Protein AF-A0A521FCU3-F1 (afdb_monomer_lite)

Structure (mmCI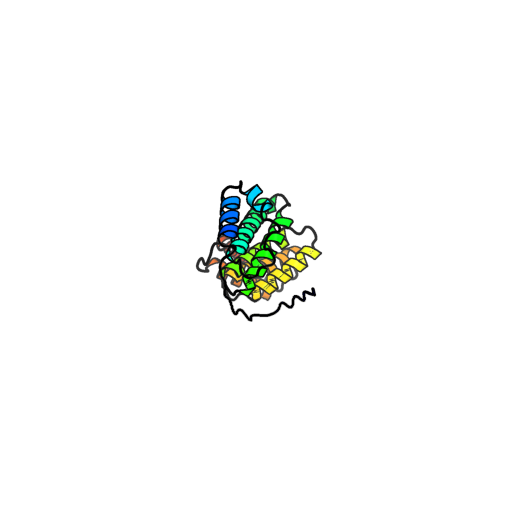F, N/CA/C/O backbone):
data_AF-A0A521FCU3-F1
#
_entry.id   AF-A0A521FCU3-F1
#
loop_
_atom_site.group_PDB
_atom_site.id
_atom_site.type_symbol
_atom_site.label_atom_id
_atom_site.label_alt_id
_atom_site.label_comp_id
_atom_site.label_asym_id
_atom_site.label_entity_id
_atom_site.label_seq_id
_atom_site.pdbx_PDB_ins_code
_atom_site.Cartn_x
_atom_site.Cartn_y
_atom_site.Cartn_z
_atom_site.occupancy
_atom_site.B_iso_or_equiv
_atom_site.auth_seq_id
_atom_site.auth_comp_id
_atom_site.auth_asym_id
_atom_site.auth_atom_id
_atom_site.pdbx_PDB_model_num
ATOM 1 N N . MET A 1 1 ? -55.583 -26.721 50.199 1.00 35.69 1 MET A N 1
ATOM 2 C CA . MET A 1 1 ? -54.588 -27.639 49.601 1.00 35.69 1 MET A CA 1
ATOM 3 C C . MET A 1 1 ? -53.710 -26.838 48.648 1.00 35.69 1 MET A C 1
ATOM 5 O O . MET A 1 1 ? -54.239 -26.036 47.896 1.00 35.69 1 MET A O 1
ATOM 9 N N . ILE A 1 2 ? -52.390 -26.998 48.756 1.00 42.84 2 ILE A N 1
ATOM 10 C CA . ILE A 1 2 ? -51.345 -26.339 47.951 1.00 42.84 2 ILE A CA 1
ATOM 11 C C . ILE A 1 2 ? -51.247 -27.008 46.567 1.00 42.84 2 ILE A C 1
ATOM 13 O O . ILE A 1 2 ? -51.296 -28.236 46.526 1.00 42.84 2 ILE A O 1
ATOM 17 N N . ARG A 1 3 ? -51.010 -26.241 45.484 1.00 36.59 3 ARG A N 1
ATOM 18 C CA . ARG A 1 3 ? -49.860 -26.423 44.558 1.00 36.59 3 ARG A CA 1
ATOM 19 C C . ARG A 1 3 ? -49.797 -25.378 43.430 1.00 36.59 3 ARG A C 1
ATOM 21 O O . ARG A 1 3 ? -50.757 -25.156 42.707 1.00 36.59 3 ARG A O 1
ATOM 28 N N . PHE A 1 4 ? -48.610 -24.778 43.330 1.00 39.06 4 PHE A N 1
ATOM 29 C CA . PHE A 1 4 ? -48.054 -23.988 42.231 1.00 39.06 4 PHE A CA 1
ATOM 30 C C . PHE A 1 4 ? -48.040 -24.755 40.898 1.00 39.06 4 PHE A C 1
ATOM 32 O O . PHE A 1 4 ? -47.750 -25.950 40.902 1.00 39.06 4 PHE A O 1
ATOM 39 N N . ALA A 1 5 ? -48.154 -24.033 39.779 1.00 38.91 5 ALA A N 1
ATOM 40 C CA . ALA A 1 5 ? -47.320 -24.270 38.598 1.00 38.91 5 ALA A CA 1
ATOM 41 C C . ALA A 1 5 ? -47.210 -22.989 37.752 1.00 38.91 5 ALA A C 1
ATOM 43 O O . ALA A 1 5 ? -48.201 -22.405 37.325 1.00 38.91 5 ALA A O 1
ATOM 44 N N . ILE A 1 6 ? -45.961 -22.574 37.573 1.00 41.78 6 ILE A N 1
ATOM 45 C CA . ILE A 1 6 ? -45.457 -21.514 36.703 1.00 41.78 6 ILE A CA 1
ATOM 46 C C . ILE A 1 6 ? -45.513 -22.001 35.248 1.00 41.78 6 ILE A C 1
ATOM 48 O O . ILE A 1 6 ? -45.198 -23.158 34.980 1.00 41.78 6 ILE A O 1
ATOM 52 N N . GLY A 1 7 ? -45.847 -21.108 34.316 1.00 30.66 7 GLY A N 1
ATOM 53 C CA . GLY A 1 7 ? -45.771 -21.345 32.874 1.00 30.66 7 GLY A CA 1
ATOM 54 C C . GLY A 1 7 ? -45.654 -20.021 32.124 1.00 30.66 7 GLY A C 1
ATOM 55 O O . GLY A 1 7 ? -46.649 -19.351 31.878 1.00 30.66 7 GLY A O 1
ATOM 56 N N . ILE A 1 8 ? -44.411 -19.636 31.848 1.00 37.78 8 ILE A N 1
ATOM 57 C CA . ILE A 1 8 ? -43.967 -18.460 31.086 1.00 37.78 8 ILE A CA 1
ATOM 58 C C . ILE A 1 8 ? -44.010 -18.792 29.575 1.00 37.78 8 ILE A C 1
ATOM 60 O O . ILE A 1 8 ? -43.975 -19.968 29.225 1.00 37.78 8 ILE A O 1
ATOM 64 N N . LEU A 1 9 ? -43.959 -17.745 28.731 1.00 31.41 9 LEU A N 1
ATOM 65 C CA . LEU A 1 9 ? -43.719 -17.679 27.269 1.00 31.41 9 LEU A CA 1
ATOM 66 C C . LEU A 1 9 ? -44.989 -17.607 26.398 1.00 31.41 9 LEU A C 1
ATOM 68 O O . LEU A 1 9 ? -45.886 -18.420 26.534 1.00 31.41 9 LEU A O 1
ATOM 72 N N . ALA A 1 10 ? -45.137 -16.691 25.439 1.00 33.06 10 ALA A N 1
ATOM 73 C CA . ALA A 1 10 ? -44.259 -15.640 24.936 1.00 33.06 10 ALA A CA 1
ATOM 74 C C . ALA A 1 10 ? -45.139 -14.525 24.349 1.00 33.06 10 ALA A C 1
ATOM 76 O O . ALA A 1 10 ? -45.950 -14.768 23.455 1.00 33.06 10 ALA A O 1
ATOM 77 N N . VAL A 1 11 ? -44.972 -13.296 24.839 1.00 32.81 11 VAL A N 1
ATOM 78 C CA . VAL A 1 11 ? -45.431 -12.108 24.118 1.00 32.81 11 VAL A CA 1
ATOM 79 C C . VAL A 1 11 ? -44.404 -11.870 23.019 1.00 32.81 11 VAL A C 1
ATOM 81 O O . VAL A 1 11 ? -43.246 -11.573 23.308 1.00 32.81 11 VAL A O 1
ATOM 84 N N . PHE A 1 12 ? -44.821 -12.028 21.763 1.00 34.03 12 PHE A N 1
ATOM 85 C CA . PHE A 1 12 ? -44.109 -11.478 20.615 1.00 34.03 12 PHE A CA 1
ATOM 86 C C . PHE A 1 12 ? -44.135 -9.951 20.733 1.00 34.03 12 PHE A C 1
ATOM 88 O O . PHE A 1 12 ? -45.033 -9.283 20.226 1.00 34.03 12 PHE A O 1
ATOM 95 N N . ALA A 1 13 ? -43.157 -9.404 21.448 1.00 32.03 13 ALA A N 1
ATOM 96 C CA . ALA A 1 13 ? -42.826 -7.998 21.376 1.00 32.03 13 ALA A CA 1
ATOM 97 C C . ALA A 1 13 ? -41.922 -7.808 20.155 1.00 32.03 13 ALA A C 1
ATOM 99 O O . ALA A 1 13 ? -40.713 -8.016 20.203 1.00 32.03 13 ALA A O 1
ATOM 100 N N . VAL A 1 14 ? -42.539 -7.410 19.043 1.00 42.94 14 VAL A N 1
ATOM 101 C CA . VAL A 1 14 ? -41.869 -6.555 18.065 1.00 42.94 14 VAL A CA 1
ATOM 102 C C . VAL A 1 14 ? -41.556 -5.257 18.810 1.00 42.94 14 VAL A C 1
ATOM 104 O O . VAL A 1 14 ? -42.422 -4.426 19.063 1.00 42.94 14 VAL A O 1
ATOM 107 N N . SER A 1 15 ? -40.329 -5.149 19.293 1.00 31.27 15 SER A N 1
ATOM 108 C CA . SER A 1 15 ? -39.750 -3.973 19.937 1.00 31.27 15 SER A CA 1
ATOM 109 C C . SER A 1 15 ? -38.273 -4.070 19.581 1.00 31.27 15 SER A C 1
ATOM 111 O O . SER A 1 15 ? -37.590 -4.993 20.000 1.00 31.27 15 SER A O 1
ATOM 113 N N . GLY A 1 16 ? -37.810 -3.319 18.591 1.00 26.81 16 GLY A N 1
ATOM 114 C CA . GLY A 1 16 ? -37.681 -1.880 18.732 1.00 26.81 16 GLY A CA 1
ATOM 115 C C . GLY A 1 16 ? -36.308 -1.656 19.342 1.00 26.81 16 GLY A C 1
ATOM 116 O O . GLY A 1 16 ? -36.052 -2.109 20.453 1.00 26.81 16 GLY A O 1
ATOM 117 N N . CYS A 1 17 ? -35.424 -1.019 18.580 1.00 31.06 17 CYS A N 1
ATOM 118 C CA . CYS A 1 17 ? -34.162 -0.471 19.048 1.00 31.06 17 CYS A CA 1
ATOM 119 C C . CYS A 1 17 ? -34.438 0.523 20.185 1.00 31.06 17 CYS A C 1
ATOM 121 O O . CYS A 1 17 ? -34.438 1.725 19.958 1.00 31.06 17 CYS A O 1
ATOM 123 N N . ASN A 1 18 ? -34.724 0.034 21.387 1.00 32.22 18 ASN A N 1
ATOM 124 C CA . ASN A 1 18 ? -34.907 0.864 22.560 1.00 32.22 18 ASN A CA 1
ATOM 125 C C . ASN A 1 18 ? -33.813 0.539 23.570 1.00 32.22 18 ASN A C 1
ATOM 127 O O . ASN A 1 18 ? -33.849 -0.454 24.290 1.00 32.22 18 ASN A O 1
ATOM 131 N N . GLU A 1 19 ? -32.854 1.462 23.576 1.00 34.84 19 GLU A N 1
ATOM 132 C CA . GLU A 1 19 ? -32.366 2.091 24.799 1.00 34.84 19 GLU A CA 1
ATOM 133 C C . GLU A 1 19 ? -31.673 1.184 25.811 1.00 34.84 19 GLU A C 1
ATOM 135 O O . GLU A 1 19 ? -31.975 1.204 26.998 1.00 34.84 19 GLU A O 1
ATOM 140 N N . VAL A 1 20 ? -30.616 0.508 25.378 1.00 37.06 20 VAL A N 1
ATOM 141 C CA . VAL A 1 20 ? -29.407 0.403 26.200 1.00 37.06 20 VAL A CA 1
ATOM 142 C C . VAL A 1 20 ? -28.222 0.558 25.246 1.00 37.06 20 VAL A C 1
ATOM 144 O O . VAL A 1 20 ? -28.260 0.021 24.150 1.00 37.06 20 VAL A O 1
ATOM 147 N N . GLU A 1 21 ? -27.180 1.286 25.661 1.00 38.84 21 GLU A N 1
ATOM 148 C CA . GLU A 1 21 ? -25.841 1.363 25.033 1.00 38.84 21 GLU A CA 1
ATOM 149 C C . GLU A 1 21 ? -25.456 2.608 24.209 1.00 38.84 21 GLU A C 1
ATOM 151 O O . GLU A 1 21 ? -24.328 2.683 23.720 1.00 38.84 21 GLU A O 1
ATOM 156 N N . GLY A 1 22 ? -26.272 3.665 24.188 1.00 33.94 22 GLY A N 1
ATOM 157 C CA . GLY A 1 22 ? -25.784 5.004 23.808 1.00 33.94 22 GLY A CA 1
ATOM 158 C C . GLY A 1 22 ? -24.746 5.557 24.801 1.00 33.94 22 GLY A C 1
ATOM 159 O O . GLY A 1 22 ? -23.810 6.255 24.425 1.00 33.94 22 GLY A O 1
ATOM 160 N N . THR A 1 23 ? -24.847 5.180 26.078 1.00 39.91 23 THR A N 1
ATOM 161 C CA . THR A 1 23 ? -23.897 5.586 27.122 1.00 39.91 23 THR A CA 1
ATOM 162 C C . THR A 1 23 ? -22.593 4.802 27.071 1.00 39.91 23 THR A C 1
ATOM 164 O O . THR A 1 23 ? -21.557 5.376 27.367 1.00 39.91 23 THR A O 1
ATOM 167 N N . SER A 1 24 ? -22.600 3.534 26.650 1.00 46.97 24 SER A N 1
ATOM 168 C CA . SER A 1 24 ? -21.381 2.715 26.581 1.00 46.97 24 SER A CA 1
ATOM 169 C C . SER A 1 24 ? -20.455 3.150 25.444 1.00 46.97 24 SER A C 1
ATOM 171 O O . SER A 1 24 ? -19.261 3.310 25.680 1.00 46.97 24 SER A O 1
ATOM 173 N N . ALA A 1 25 ? -20.990 3.414 24.247 1.00 40.47 25 ALA A N 1
ATOM 174 C CA . ALA A 1 25 ? -20.185 3.866 23.111 1.00 40.47 25 ALA A CA 1
ATOM 175 C C . ALA A 1 25 ? -19.634 5.289 23.315 1.00 40.47 25 ALA A C 1
ATOM 177 O O . ALA A 1 25 ? -18.472 5.555 23.016 1.00 40.47 25 ALA A O 1
ATOM 178 N N . VAL A 1 26 ? -20.439 6.193 23.886 1.00 42.53 26 VAL A N 1
ATOM 179 C CA . VAL A 1 26 ? -19.994 7.553 24.235 1.00 42.53 26 VAL A CA 1
ATOM 180 C C . VAL A 1 26 ? -18.985 7.526 25.388 1.00 42.53 26 VAL A C 1
ATOM 182 O O . VAL A 1 26 ? -18.034 8.305 25.387 1.00 42.53 26 VAL A O 1
ATOM 185 N N . HIS A 1 27 ? -19.143 6.614 26.349 1.00 45.94 27 HIS A N 1
ATOM 186 C CA . HIS A 1 27 ? -18.204 6.453 27.457 1.00 45.94 27 HIS A CA 1
ATOM 187 C C . HIS A 1 27 ? -16.859 5.884 26.999 1.00 45.94 27 HIS A C 1
ATOM 189 O O . HIS A 1 27 ? -15.826 6.420 27.385 1.00 45.94 27 HIS A O 1
ATOM 195 N N . GLU A 1 28 ? -16.854 4.870 26.130 1.00 47.75 28 GLU A N 1
ATOM 196 C CA . GLU A 1 28 ? -15.624 4.333 25.535 1.00 47.75 28 GLU A CA 1
ATOM 197 C C . GLU A 1 28 ? -14.924 5.359 24.645 1.00 47.75 28 GLU A C 1
ATOM 199 O O . GLU A 1 28 ? -13.714 5.542 24.756 1.00 47.75 28 GLU A O 1
ATOM 204 N N . LEU A 1 29 ? -15.668 6.103 23.823 1.00 47.38 29 LEU A N 1
ATOM 205 C CA . LEU A 1 29 ? -15.095 7.181 23.020 1.00 47.38 29 LEU A CA 1
ATOM 206 C C . LEU A 1 29 ? -14.463 8.265 23.905 1.00 47.38 29 LEU A C 1
ATOM 208 O O . LEU A 1 29 ? -13.349 8.706 23.636 1.00 47.38 29 LEU A O 1
ATOM 212 N N . ALA A 1 30 ? -15.134 8.655 24.992 1.00 53.31 30 ALA A N 1
ATOM 213 C CA . ALA A 1 30 ? -14.600 9.608 25.962 1.00 53.31 30 ALA A CA 1
ATOM 214 C C . ALA A 1 30 ? -13.382 9.065 26.730 1.00 53.31 30 ALA A C 1
ATOM 216 O O . ALA A 1 30 ? -12.571 9.855 27.214 1.00 53.31 30 ALA A O 1
ATOM 217 N N . LEU A 1 31 ? -13.254 7.744 26.858 1.00 52.25 31 LEU A N 1
ATOM 218 C CA . LEU A 1 31 ? -12.113 7.074 27.473 1.00 52.25 31 LEU A CA 1
ATOM 219 C C . LEU A 1 31 ? -10.908 7.072 26.517 1.00 52.25 31 LEU A C 1
ATOM 221 O O . LEU A 1 31 ? -9.834 7.535 26.891 1.00 52.25 31 LEU A O 1
ATOM 225 N N . VAL A 1 32 ? -11.117 6.666 25.259 1.00 51.75 32 VAL A N 1
ATOM 226 C CA . VAL A 1 32 ? -10.103 6.648 24.188 1.00 51.75 32 VAL A CA 1
ATOM 227 C C . VAL A 1 32 ? -9.597 8.058 23.869 1.00 51.75 32 VAL A C 1
ATOM 229 O O . VAL A 1 32 ? -8.396 8.259 23.719 1.00 51.75 32 VAL A O 1
ATOM 232 N N . GLN A 1 33 ? -10.477 9.065 23.837 1.00 49.25 33 GLN A N 1
ATOM 233 C CA . GLN A 1 33 ? -10.098 10.469 23.601 1.00 49.25 33 GLN A CA 1
ATOM 234 C C . GLN A 1 33 ? -9.220 11.072 24.707 1.00 49.25 33 GLN A C 1
ATOM 236 O O . GLN A 1 33 ? -8.563 12.085 24.480 1.00 49.25 33 GLN A O 1
ATOM 241 N N . LYS A 1 34 ? -9.225 10.484 25.908 1.00 53.59 34 LYS A N 1
ATOM 242 C CA . LYS A 1 34 ? -8.434 10.947 27.058 1.00 53.59 34 LYS A CA 1
ATOM 243 C C . LYS A 1 34 ? -7.130 10.171 27.238 1.00 53.59 34 LYS A C 1
ATOM 245 O O . LYS A 1 34 ? -6.374 10.478 28.158 1.00 53.59 34 LYS A O 1
ATOM 250 N N . MET A 1 35 ? -6.868 9.174 26.398 1.00 46.75 35 MET A N 1
ATOM 251 C CA . MET A 1 35 ? -5.667 8.350 26.480 1.00 46.75 35 MET A CA 1
ATOM 252 C C . MET A 1 35 ? -4.520 8.942 25.660 1.00 46.75 35 MET A C 1
ATOM 254 O O . MET A 1 35 ? -4.754 9.533 24.603 1.00 46.75 35 MET A O 1
ATOM 258 N N . PRO A 1 36 ? -3.264 8.747 26.097 1.00 49.84 36 PRO A N 1
ATOM 259 C CA . PRO A 1 36 ? -2.110 8.918 25.227 1.00 49.84 36 PRO A CA 1
ATOM 260 C C . PRO A 1 36 ? -2.282 8.080 23.957 1.00 49.84 36 PRO A C 1
ATOM 262 O O . PRO A 1 36 ? -2.763 6.952 24.016 1.00 49.84 36 PRO A O 1
ATOM 265 N N . GLN A 1 37 ? -1.871 8.607 22.804 1.00 48.53 37 GLN A N 1
ATOM 266 C CA . GLN A 1 37 ? -2.137 8.000 21.491 1.00 48.53 37 GLN A CA 1
ATOM 267 C C . GLN A 1 37 ? -1.655 6.539 21.371 1.00 48.53 37 GLN A C 1
ATOM 269 O O . GLN A 1 37 ? -2.299 5.721 20.717 1.00 48.53 37 GLN A O 1
ATOM 274 N N . GLN A 1 38 ? -0.555 6.197 22.046 1.00 43.72 38 GLN A N 1
ATOM 275 C CA . GLN A 1 38 ? -0.010 4.836 22.087 1.00 43.72 38 GLN A CA 1
ATOM 276 C C . GLN A 1 38 ? -0.868 3.887 22.939 1.00 43.72 38 GLN A C 1
ATOM 278 O O . GLN A 1 38 ? -1.093 2.740 22.553 1.00 43.72 38 GLN A O 1
ATOM 283 N N . ASP A 1 39 ? -1.416 4.384 24.048 1.00 44.78 39 ASP A N 1
ATOM 284 C CA . ASP A 1 39 ? -2.290 3.617 24.931 1.00 44.78 39 ASP A CA 1
ATOM 285 C C . ASP A 1 39 ? -3.689 3.488 24.341 1.00 44.78 39 ASP A C 1
ATOM 287 O O . ASP A 1 39 ? -4.277 2.425 24.438 1.00 44.78 39 ASP A O 1
ATOM 291 N N . ALA A 1 40 ? -4.200 4.513 23.655 1.00 49.09 40 ALA A N 1
ATOM 292 C CA . ALA A 1 40 ? -5.483 4.472 22.954 1.00 49.09 40 ALA A CA 1
ATOM 293 C C . ALA A 1 40 ? -5.551 3.312 21.948 1.00 49.09 40 ALA A C 1
ATOM 295 O O . ALA A 1 40 ? -6.576 2.643 21.834 1.00 49.09 40 ALA A O 1
ATOM 296 N N . ALA A 1 41 ? -4.446 3.037 21.254 1.00 50.28 41 ALA A N 1
ATOM 297 C CA . ALA A 1 41 ? -4.361 1.942 20.298 1.00 50.28 41 ALA A CA 1
ATOM 298 C C . ALA A 1 41 ? -4.208 0.557 20.933 1.00 50.28 41 ALA A C 1
ATOM 300 O O . ALA A 1 41 ? -4.712 -0.420 20.383 1.00 50.28 41 ALA A O 1
ATOM 301 N N . ALA A 1 42 ? -3.547 0.464 22.089 1.00 43.94 42 ALA A N 1
ATOM 302 C CA . ALA A 1 42 ? -3.479 -0.764 22.880 1.00 43.94 42 ALA A CA 1
ATOM 303 C C . ALA A 1 42 ? -4.767 -1.009 23.692 1.00 43.94 42 ALA A C 1
ATOM 305 O O . ALA A 1 42 ? -5.091 -2.151 24.017 1.00 43.94 42 ALA A O 1
ATOM 306 N N . HIS A 1 43 ? -5.493 0.063 24.018 1.00 42.03 43 HIS A N 1
ATOM 307 C CA . HIS A 1 43 ? -6.684 0.060 24.852 1.00 42.03 43 HIS A CA 1
ATOM 308 C C . HIS A 1 43 ? -7.930 -0.346 24.094 1.00 42.03 43 HIS A C 1
ATOM 310 O O . HIS A 1 43 ? -8.860 -0.745 24.772 1.00 42.03 43 HIS A O 1
ATOM 316 N N . VAL A 1 44 ? -7.957 -0.290 22.753 1.00 47.81 44 VAL A N 1
ATOM 317 C CA . VAL A 1 44 ? -9.062 -0.802 21.919 1.00 47.81 44 VAL A CA 1
ATOM 318 C C . VAL A 1 44 ? -9.474 -2.175 22.456 1.00 47.81 44 VAL A C 1
ATOM 320 O O . VAL A 1 44 ? -8.798 -3.174 22.176 1.00 47.81 44 VAL A O 1
ATOM 323 N N . PRO A 1 45 ? -10.540 -2.266 23.267 1.00 41.72 45 PRO A N 1
ATOM 324 C CA . PRO A 1 45 ? -10.733 -3.467 24.034 1.00 41.72 45 PRO A CA 1
ATOM 325 C C . PRO A 1 45 ? -11.217 -4.549 23.081 1.00 41.72 45 PRO A C 1
ATOM 327 O O . PRO A 1 45 ? -11.838 -4.301 22.047 1.00 41.72 45 PRO A O 1
ATOM 330 N N . ARG A 1 46 ? -11.046 -5.795 23.506 1.00 37.94 46 ARG A N 1
ATOM 331 C CA . ARG A 1 46 ? -11.785 -6.961 23.003 1.00 37.94 46 ARG A CA 1
ATOM 332 C C . ARG A 1 46 ? -13.324 -6.778 23.025 1.00 37.94 46 ARG A C 1
ATOM 334 O O . ARG A 1 46 ? -14.042 -7.685 22.616 1.00 37.94 46 ARG A O 1
ATOM 341 N N . CYS A 1 47 ? -13.839 -5.640 23.497 1.00 35.06 47 CYS A N 1
ATOM 342 C CA . CYS A 1 47 ? -15.241 -5.253 23.468 1.00 35.06 47 CYS A CA 1
ATOM 343 C C . CYS A 1 47 ? -15.701 -4.902 22.042 1.00 35.06 47 CYS A C 1
ATOM 345 O O . CYS A 1 47 ? -15.095 -4.097 21.341 1.00 35.06 47 CYS A O 1
ATOM 347 N N . ARG A 1 48 ? -16.831 -5.496 21.641 1.00 42.75 48 ARG A N 1
ATOM 348 C CA . ARG A 1 48 ? -17.678 -5.129 20.483 1.00 42.75 48 ARG A CA 1
ATOM 349 C C . ARG A 1 48 ? -17.151 -5.397 19.070 1.00 42.75 48 ARG A C 1
ATOM 351 O O . ARG A 1 48 ? -17.790 -5.004 18.106 1.00 42.75 48 ARG A O 1
ATOM 358 N N . LEU A 1 49 ? -16.081 -6.173 18.922 1.00 39.38 49 LEU A N 1
ATOM 359 C CA . LEU A 1 49 ? -15.577 -6.688 17.633 1.00 39.38 49 LEU A CA 1
ATOM 360 C C . LEU A 1 49 ? -16.568 -7.561 16.825 1.00 39.38 49 LEU A C 1
ATOM 362 O O . LEU A 1 49 ? -16.250 -7.926 15.697 1.00 39.38 49 LEU A O 1
ATOM 366 N N . GLY A 1 50 ? -17.728 -7.915 17.391 1.00 38.28 50 GLY A N 1
ATOM 367 C CA . GLY A 1 50 ? -18.731 -8.788 16.770 1.00 38.28 50 GLY A CA 1
ATOM 368 C C . GLY A 1 50 ? -20.115 -8.167 16.554 1.00 38.28 50 GLY A C 1
ATOM 369 O O . GLY A 1 50 ? -21.033 -8.912 16.235 1.00 38.28 50 GLY A O 1
ATOM 370 N N . GLN A 1 51 ? -20.302 -6.856 16.754 1.00 43.12 51 GLN A N 1
ATOM 371 C CA . GLN A 1 51 ? -21.567 -6.190 16.416 1.00 43.12 51 GLN A CA 1
ATOM 372 C C . GLN A 1 51 ? -21.406 -5.391 15.119 1.00 43.12 51 GLN A C 1
ATOM 374 O O . GLN A 1 51 ? -20.623 -4.443 15.068 1.00 43.12 51 GLN A O 1
ATOM 379 N N . GLU A 1 52 ? -22.158 -5.774 14.084 1.00 45.66 52 GLU A N 1
ATOM 380 C CA . GLU A 1 52 ? -22.145 -5.165 12.741 1.00 45.66 52 GLU A CA 1
ATOM 381 C C . GLU A 1 52 ? -22.539 -3.668 12.741 1.00 45.66 52 GLU A C 1
ATOM 383 O O . GLU A 1 52 ? -22.242 -2.948 11.787 1.00 45.66 52 GLU A O 1
ATOM 388 N N . ASP A 1 53 ? -23.110 -3.168 13.844 1.00 50.19 53 ASP A N 1
ATOM 389 C CA . ASP A 1 53 ? -23.761 -1.853 13.924 1.00 50.19 53 ASP A CA 1
ATOM 390 C C . ASP A 1 53 ? -22.863 -0.707 14.450 1.00 50.19 53 ASP A C 1
ATOM 392 O O . ASP A 1 53 ? -23.304 0.438 14.550 1.00 50.19 53 ASP A O 1
ATOM 396 N N . CYS A 1 54 ? -21.587 -0.956 14.781 1.00 64.06 54 CYS A N 1
ATOM 397 C CA . CYS A 1 54 ? -20.685 0.044 15.392 1.00 64.06 54 CYS A CA 1
ATOM 398 C C . CYS A 1 54 ? -19.646 0.645 14.419 1.00 64.06 54 CYS A C 1
ATOM 400 O O . CYS A 1 54 ? -18.453 0.729 14.726 1.00 64.06 54 CYS A O 1
ATOM 402 N N . VAL A 1 55 ? -20.097 1.106 13.251 1.00 69.00 55 VAL A N 1
ATOM 403 C CA . VAL A 1 55 ? -19.274 1.672 12.154 1.00 69.00 55 VAL A CA 1
ATOM 404 C C . VAL A 1 55 ? -18.224 2.676 12.637 1.00 69.00 55 VAL A C 1
ATOM 406 O O . VAL A 1 55 ? -17.051 2.588 12.278 1.00 69.00 55 VAL A O 1
ATOM 409 N N . GLN A 1 56 ? -18.625 3.609 13.502 1.00 69.00 56 GLN A N 1
ATOM 410 C CA . GLN A 1 56 ? -17.752 4.684 13.972 1.00 69.00 56 GLN A CA 1
ATOM 411 C C . GLN A 1 56 ? -16.569 4.168 14.807 1.00 69.00 56 GLN A C 1
ATOM 413 O O . GLN A 1 56 ? -15.461 4.686 14.687 1.00 69.00 56 GLN A O 1
ATOM 418 N N . VAL A 1 57 ? -16.773 3.117 15.607 1.00 67.31 57 VAL A N 1
ATOM 419 C CA . VAL A 1 57 ? -15.702 2.490 16.398 1.00 67.31 57 VAL A CA 1
ATOM 420 C C . VAL A 1 57 ? -14.714 1.790 15.473 1.00 67.31 57 VAL A C 1
ATOM 422 O O . VAL A 1 57 ? -13.508 1.999 15.587 1.00 67.31 57 VAL A O 1
ATOM 425 N N . HIS A 1 58 ? -15.213 1.017 14.503 1.00 72.62 58 HIS A N 1
ATOM 426 C CA . HIS A 1 58 ? -14.359 0.367 13.510 1.00 72.62 58 HIS A CA 1
ATOM 427 C C . HIS A 1 58 ? -13.531 1.377 12.716 1.00 72.62 58 HIS A C 1
ATOM 429 O O . HIS A 1 58 ? -12.355 1.120 12.466 1.00 72.62 58 HIS A O 1
ATOM 435 N N . GLN A 1 59 ? -14.116 2.524 12.368 1.00 77.25 59 GLN A N 1
ATOM 436 C CA . GLN A 1 59 ? -13.406 3.597 11.685 1.00 77.25 59 GLN A CA 1
ATOM 437 C C . GLN A 1 59 ? -12.288 4.175 12.558 1.00 77.25 59 GLN A C 1
ATOM 439 O O . GLN A 1 59 ? -11.138 4.160 12.134 1.00 77.25 59 GLN A O 1
ATOM 444 N N . ILE A 1 60 ? -12.600 4.639 13.773 1.00 72.81 60 ILE A N 1
ATOM 445 C CA . ILE A 1 60 ? -11.619 5.276 14.671 1.00 72.81 60 ILE A CA 1
ATOM 446 C C . ILE A 1 60 ? -10.469 4.317 14.987 1.00 72.81 60 ILE A C 1
ATOM 448 O O . ILE A 1 60 ? -9.300 4.687 14.908 1.00 72.81 60 ILE A O 1
ATOM 452 N N . THR A 1 61 ? -10.792 3.064 15.311 1.00 72.38 61 THR A N 1
ATOM 453 C CA . THR A 1 61 ? -9.787 2.031 15.563 1.00 72.38 61 THR A CA 1
ATOM 454 C C . THR A 1 61 ? -8.965 1.723 14.315 1.00 72.38 61 THR A C 1
ATOM 456 O O . THR A 1 61 ? -7.748 1.585 14.411 1.00 72.38 61 THR A O 1
ATOM 459 N N . GLY A 1 62 ? -9.610 1.598 13.152 1.00 81.62 62 GLY A N 1
ATOM 460 C CA . GLY A 1 62 ? -8.928 1.356 11.883 1.00 81.62 62 GLY A CA 1
ATOM 461 C C . GLY A 1 62 ? -7.931 2.466 11.563 1.00 81.62 62 GLY A C 1
ATOM 462 O O . GLY A 1 62 ? -6.779 2.171 11.256 1.00 81.62 62 GLY A O 1
ATOM 463 N N . ASP A 1 63 ? -8.343 3.724 11.722 1.00 82.94 63 ASP A N 1
ATOM 464 C CA . ASP A 1 63 ? -7.506 4.906 11.507 1.00 82.94 63 ASP A CA 1
ATOM 465 C C . ASP A 1 63 ? -6.318 4.947 12.488 1.00 82.94 63 ASP A C 1
ATOM 467 O O . ASP A 1 63 ? -5.180 5.173 12.072 1.00 82.94 63 ASP A O 1
ATOM 471 N N . ALA A 1 64 ? -6.543 4.657 13.776 1.00 77.25 64 ALA A N 1
ATOM 472 C CA . ALA A 1 64 ? -5.481 4.611 14.785 1.00 77.25 64 ALA A CA 1
ATOM 473 C C . ALA A 1 64 ? -4.450 3.503 14.504 1.00 77.25 64 ALA A C 1
ATOM 475 O O . ALA A 1 64 ? -3.242 3.745 14.543 1.00 77.25 64 ALA A O 1
ATOM 476 N N . CYS A 1 65 ? -4.920 2.296 14.176 1.00 81.25 65 CYS A N 1
ATOM 477 C CA . CYS A 1 65 ? -4.054 1.180 13.802 1.00 81.25 65 CYS A CA 1
ATOM 478 C C . CYS A 1 65 ? -3.272 1.479 12.514 1.00 81.25 65 CYS A C 1
ATOM 480 O O . CYS A 1 65 ? -2.089 1.158 12.427 1.00 81.25 65 CYS A O 1
ATOM 482 N N . LEU A 1 66 ? -3.897 2.138 11.535 1.00 86.69 66 LEU A N 1
ATOM 483 C CA . LEU A 1 66 ? -3.239 2.521 10.289 1.00 86.69 66 LEU A CA 1
ATOM 484 C C . LEU A 1 66 ? -2.103 3.518 10.530 1.00 86.69 66 LEU A C 1
ATOM 486 O O . LEU A 1 66 ? -1.005 3.350 10.000 1.00 86.69 66 LEU A O 1
ATOM 490 N N . HIS A 1 67 ? -2.356 4.527 11.361 1.00 84.38 67 HIS A N 1
ATOM 491 C CA . HIS A 1 67 ? -1.358 5.524 11.725 1.00 84.38 67 HIS A CA 1
ATOM 492 C C . HIS A 1 67 ? -0.149 4.890 12.426 1.00 84.38 67 HIS A C 1
ATOM 494 O O . HIS A 1 67 ? 0.985 5.107 12.005 1.00 84.38 67 HIS A O 1
ATOM 500 N N . LEU A 1 68 ? -0.378 4.028 13.421 1.00 79.94 68 LEU A N 1
ATOM 501 C CA . LEU A 1 68 ? 0.710 3.334 14.118 1.00 79.94 68 LEU A CA 1
ATOM 502 C C . LEU A 1 68 ? 1.487 2.378 13.219 1.00 79.94 68 LEU A C 1
ATOM 504 O O . LEU A 1 68 ? 2.706 2.282 13.345 1.00 79.94 68 LEU A O 1
ATOM 508 N N . ALA A 1 69 ? 0.811 1.689 12.299 1.00 83.50 69 ALA A N 1
ATOM 509 C CA . ALA A 1 69 ? 1.486 0.857 11.311 1.00 83.50 69 ALA A CA 1
ATOM 510 C C . ALA A 1 69 ? 2.453 1.690 10.454 1.00 83.50 69 ALA A C 1
ATOM 512 O O . ALA A 1 69 ? 3.582 1.263 10.224 1.00 83.50 69 ALA A O 1
ATOM 513 N N . ALA A 1 70 ? 2.048 2.892 10.033 1.00 87.38 70 ALA A N 1
ATOM 514 C CA . ALA A 1 70 ? 2.910 3.794 9.274 1.00 87.38 70 ALA A CA 1
ATOM 515 C C . ALA A 1 70 ? 4.103 4.300 10.108 1.00 87.38 70 ALA A C 1
ATOM 517 O O . ALA A 1 70 ? 5.238 4.254 9.636 1.00 87.38 70 ALA A O 1
ATOM 518 N N . GLU A 1 71 ? 3.877 4.722 11.356 1.00 86.44 71 GLU A N 1
ATOM 519 C CA . GLU A 1 71 ? 4.941 5.200 12.255 1.00 86.44 71 GLU A CA 1
ATOM 520 C C . GLU A 1 71 ? 5.972 4.116 12.596 1.00 86.44 71 GLU A C 1
ATOM 522 O O . GLU A 1 71 ? 7.164 4.396 12.724 1.00 86.44 71 GLU A O 1
ATOM 527 N N . ARG A 1 72 ? 5.522 2.867 12.753 1.0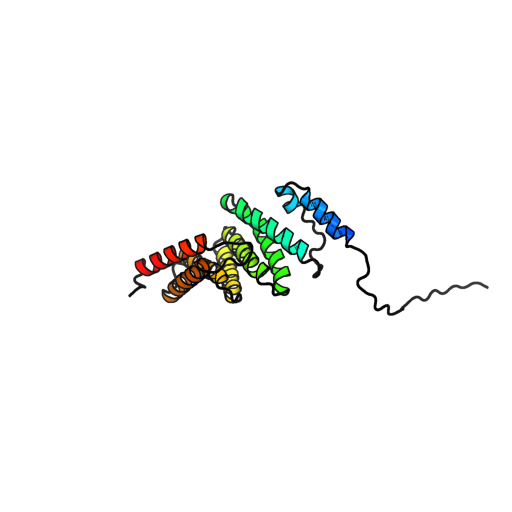0 82.31 72 ARG A N 1
ATOM 528 C CA . ARG A 1 72 ? 6.357 1.738 13.189 1.00 82.31 72 ARG A CA 1
ATOM 529 C C . ARG A 1 72 ? 7.012 0.977 12.040 1.00 82.31 72 ARG A C 1
ATOM 531 O O . ARG A 1 72 ? 7.799 0.068 12.305 1.00 82.31 72 ARG A O 1
ATOM 538 N N . LEU A 1 73 ? 6.726 1.332 10.785 1.00 85.19 73 LEU A N 1
ATOM 539 C CA . LEU A 1 73 ? 7.213 0.596 9.616 1.00 85.19 73 LEU A CA 1
ATOM 540 C C . LEU A 1 73 ? 8.740 0.562 9.546 1.00 85.19 73 LEU A C 1
ATOM 542 O O . LEU A 1 73 ? 9.324 -0.508 9.399 1.00 85.19 73 LEU A O 1
ATOM 546 N N . SER A 1 74 ? 9.392 1.712 9.715 1.00 85.62 74 SER A N 1
ATOM 547 C CA . SER A 1 74 ? 10.857 1.812 9.687 1.00 85.62 74 SER A CA 1
ATOM 548 C C . SER A 1 74 ? 11.536 1.097 10.861 1.00 85.62 74 SER A C 1
ATOM 550 O O . SER A 1 74 ? 12.693 0.703 10.744 1.00 85.62 74 SER A O 1
ATOM 552 N N . ALA A 1 75 ? 10.818 0.912 11.972 1.00 83.88 75 ALA A N 1
ATOM 553 C CA . ALA A 1 75 ? 11.299 0.215 13.160 1.00 83.88 75 ALA A CA 1
ATOM 554 C C . ALA A 1 75 ? 11.104 -1.313 13.096 1.00 83.88 75 ALA A C 1
ATOM 556 O O . ALA A 1 75 ? 11.625 -2.017 13.952 1.00 83.88 75 ALA A O 1
ATOM 557 N N . GLY A 1 76 ? 10.372 -1.833 12.100 1.00 79.88 76 GLY A N 1
ATOM 558 C CA . GLY A 1 76 ? 10.105 -3.269 11.943 1.00 79.88 76 GLY A CA 1
ATOM 559 C C . GLY A 1 76 ? 8.922 -3.810 12.758 1.00 79.88 76 GLY A C 1
ATOM 560 O O . GLY A 1 76 ? 8.604 -4.991 12.648 1.00 79.88 76 GLY A O 1
ATOM 561 N N . ASP A 1 77 ? 8.214 -2.956 13.502 1.00 78.56 77 ASP A N 1
ATOM 562 C CA . ASP A 1 77 ? 7.128 -3.350 14.417 1.00 78.56 77 ASP A CA 1
ATOM 563 C C . ASP A 1 77 ? 5.721 -3.023 13.876 1.00 78.56 77 ASP A C 1
ATOM 565 O O . ASP A 1 77 ? 4.736 -3.013 14.615 1.00 78.56 77 ASP A O 1
ATOM 569 N N . ALA A 1 78 ? 5.591 -2.730 12.579 1.00 81.31 78 ALA A N 1
ATOM 570 C CA . ALA A 1 78 ? 4.312 -2.346 11.970 1.00 81.31 78 ALA A CA 1
ATOM 571 C C . ALA A 1 78 ? 3.288 -3.487 11.855 1.00 81.31 78 ALA A C 1
ATOM 573 O O . ALA A 1 78 ? 2.091 -3.215 11.756 1.00 81.31 78 ALA A O 1
ATOM 574 N N . GLY A 1 79 ? 3.736 -4.747 11.863 1.00 81.94 79 GLY A N 1
ATOM 575 C CA . GLY A 1 79 ? 2.910 -5.919 11.539 1.00 81.94 79 GLY A CA 1
ATOM 576 C C . GLY A 1 79 ? 1.600 -6.018 12.331 1.00 81.94 79 GLY A C 1
ATOM 577 O O . GLY A 1 79 ? 0.535 -6.025 11.711 1.00 81.94 79 GLY A O 1
ATOM 578 N N . PRO A 1 80 ? 1.630 -6.016 13.679 1.00 82.12 80 PRO A N 1
ATOM 579 C CA . PRO A 1 80 ? 0.414 -6.114 14.490 1.00 82.12 80 PRO A CA 1
ATOM 580 C C . PRO A 1 80 ? -0.593 -4.983 14.228 1.00 82.12 80 PRO A C 1
ATOM 582 O O . PRO A 1 80 ? -1.805 -5.204 14.221 1.00 82.12 80 PRO A O 1
ATOM 585 N N . TYR A 1 81 ? -0.100 -3.768 13.975 1.00 81.81 81 TYR A N 1
ATOM 586 C CA . TYR A 1 81 ? -0.940 -2.600 13.707 1.00 81.81 81 TYR A CA 1
ATOM 587 C C . TYR A 1 81 ? -1.533 -2.641 12.293 1.00 81.81 81 TYR A C 1
ATOM 589 O O . TYR A 1 81 ? -2.710 -2.326 12.106 1.00 81.81 81 TYR A O 1
ATOM 597 N N . ALA A 1 82 ? -0.765 -3.102 11.304 1.00 84.75 82 ALA A N 1
ATOM 598 C CA . ALA A 1 82 ? -1.248 -3.292 9.939 1.00 84.75 82 ALA A CA 1
ATOM 599 C C . ALA A 1 82 ? -2.311 -4.404 9.859 1.00 84.75 82 ALA A C 1
ATOM 601 O O . ALA A 1 82 ? -3.327 -4.244 9.174 1.00 84.75 82 ALA A O 1
ATOM 602 N N . ASP A 1 83 ? -2.126 -5.496 10.609 1.00 82.25 83 ASP A N 1
ATOM 603 C CA . ASP A 1 83 ? -3.115 -6.571 10.753 1.00 82.25 83 ASP A CA 1
ATOM 604 C C . ASP A 1 83 ? -4.412 -6.039 11.401 1.00 82.25 83 ASP A C 1
ATOM 606 O O . ASP A 1 83 ? -5.509 -6.295 10.893 1.00 82.25 83 ASP A O 1
ATOM 610 N N . CYS A 1 84 ? -4.301 -5.229 12.467 1.00 80.69 84 CYS A N 1
ATOM 611 C CA . CYS A 1 84 ? -5.447 -4.553 13.088 1.00 80.69 84 CYS A CA 1
ATOM 612 C C . CYS A 1 84 ? -6.209 -3.674 12.082 1.00 80.69 84 CYS A C 1
ATOM 614 O O . CYS A 1 84 ? -7.423 -3.825 11.925 1.00 80.69 84 CYS A O 1
ATOM 616 N N . ALA A 1 85 ? -5.511 -2.777 11.379 1.00 85.88 85 ALA A N 1
ATOM 617 C CA . ALA A 1 85 ? -6.125 -1.870 10.413 1.00 85.88 85 ALA A CA 1
ATOM 618 C C . ALA A 1 85 ? -6.839 -2.647 9.294 1.00 85.88 85 ALA A C 1
ATOM 620 O O . ALA A 1 85 ? -7.991 -2.356 8.963 1.00 85.88 85 ALA A O 1
ATOM 621 N N . THR A 1 86 ? -6.200 -3.698 8.774 1.00 86.56 86 THR A N 1
ATOM 622 C CA . THR A 1 86 ? -6.760 -4.553 7.718 1.00 86.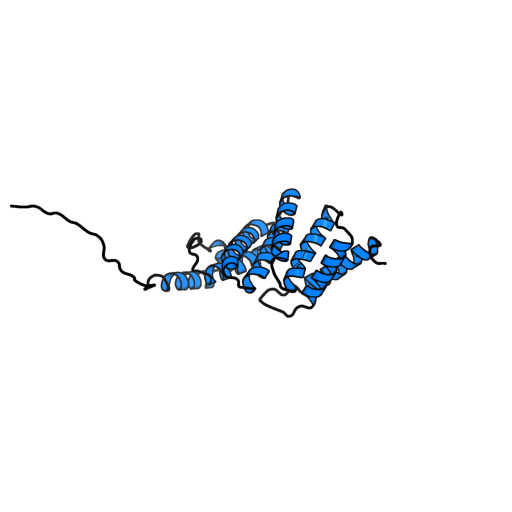56 86 THR A CA 1
ATOM 623 C C . THR A 1 86 ? -8.063 -5.215 8.164 1.00 86.56 86 THR A C 1
ATOM 625 O O . THR A 1 86 ? -9.051 -5.184 7.428 1.00 86.56 86 THR A O 1
ATOM 628 N N . ALA A 1 87 ? -8.105 -5.769 9.379 1.00 84.62 87 ALA A N 1
ATOM 629 C CA . ALA A 1 87 ? -9.311 -6.390 9.923 1.00 84.62 87 ALA A CA 1
ATOM 630 C C . ALA A 1 87 ? -10.457 -5.379 10.103 1.00 84.62 87 ALA A C 1
ATOM 632 O O . ALA A 1 87 ? -11.610 -5.678 9.784 1.00 84.62 87 ALA A O 1
ATOM 633 N N . ARG A 1 88 ? -10.155 -4.162 10.573 1.00 83.50 88 ARG A N 1
ATOM 634 C CA . ARG A 1 88 ? -11.171 -3.122 10.800 1.00 83.50 88 ARG A CA 1
ATOM 635 C C . ARG A 1 88 ? -11.767 -2.592 9.506 1.00 83.50 88 ARG A C 1
ATOM 637 O O . ARG A 1 88 ? -12.989 -2.527 9.402 1.00 83.50 88 ARG A O 1
ATOM 644 N N . PHE A 1 89 ? -10.942 -2.285 8.508 1.00 86.06 89 PHE A N 1
ATOM 645 C CA . PHE A 1 89 ? -11.450 -1.821 7.216 1.00 86.06 89 PHE A CA 1
ATOM 646 C C . PHE A 1 89 ? -12.150 -2.928 6.421 1.00 86.06 89 PHE A C 1
ATOM 648 O O . PHE A 1 89 ? -13.072 -2.629 5.666 1.00 86.06 89 PHE A O 1
ATOM 655 N N . ALA A 1 90 ? -11.805 -4.205 6.627 1.00 81.69 90 ALA A N 1
ATOM 656 C CA . ALA A 1 90 ? -12.561 -5.317 6.048 1.00 81.69 90 ALA A CA 1
ATOM 657 C C . ALA A 1 90 ? -14.011 -5.370 6.564 1.00 81.69 90 ALA A C 1
ATOM 659 O O . ALA A 1 90 ? -14.923 -5.571 5.766 1.00 81.69 90 ALA A O 1
ATOM 660 N N . ALA A 1 91 ? -14.230 -5.127 7.861 1.00 78.12 91 ALA A N 1
ATOM 661 C CA . ALA A 1 91 ? -15.573 -5.058 8.445 1.00 78.12 91 ALA A CA 1
ATOM 662 C C . ALA A 1 91 ? -16.385 -3.850 7.939 1.00 78.12 91 ALA A C 1
ATOM 664 O O . ALA A 1 91 ? -17.601 -3.930 7.836 1.00 78.12 91 ALA A O 1
ATOM 665 N N . LEU A 1 92 ? -15.718 -2.745 7.594 1.00 77.38 92 LEU A N 1
ATOM 666 C CA . LEU A 1 92 ? -16.359 -1.539 7.055 1.00 77.38 92 LEU A CA 1
ATOM 667 C C . LEU A 1 92 ? -16.676 -1.635 5.556 1.00 77.38 92 LEU A C 1
ATOM 669 O O . LEU A 1 92 ? -17.579 -0.964 5.059 1.00 77.38 92 LEU A O 1
ATOM 673 N N . ASN A 1 93 ? -15.937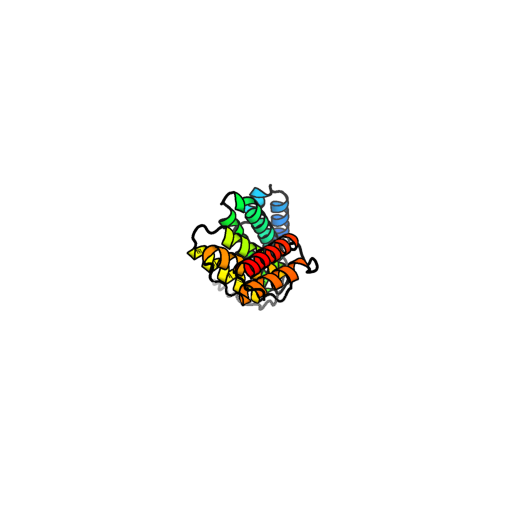 -2.471 4.825 1.00 73.38 93 ASN A N 1
ATOM 674 C CA . ASN A 1 93 ? -16.089 -2.645 3.382 1.00 73.38 93 ASN A CA 1
ATOM 675 C C . ASN A 1 93 ? -17.476 -3.200 2.992 1.00 73.38 93 ASN A C 1
ATOM 677 O O . ASN A 1 93 ? -18.022 -2.850 1.948 1.00 73.38 93 ASN A O 1
ATOM 681 N N . THR A 1 94 ? -18.103 -4.003 3.856 1.00 64.25 94 THR A N 1
ATOM 682 C CA . THR A 1 94 ? -19.455 -4.548 3.624 1.00 64.25 94 THR A CA 1
ATOM 683 C C . THR A 1 94 ? -20.537 -3.469 3.494 1.00 64.25 94 THR A C 1
ATOM 685 O O . THR A 1 94 ? -21.629 -3.766 3.018 1.00 64.25 94 THR A O 1
ATOM 688 N N . GLN A 1 95 ? -20.233 -2.214 3.845 1.00 61.12 95 GLN A N 1
ATOM 689 C CA . GLN A 1 95 ? -21.164 -1.085 3.798 1.00 61.12 95 GLN A CA 1
ATOM 690 C C . GLN A 1 95 ? -21.010 -0.181 2.562 1.00 61.12 95 GLN A C 1
ATOM 692 O O . GLN A 1 95 ? -21.708 0.825 2.447 1.00 61.12 95 GLN A O 1
ATOM 697 N N . GLY A 1 96 ? -20.112 -0.514 1.625 1.00 58.12 96 GLY A N 1
ATOM 698 C CA . GLY A 1 96 ? -20.053 0.122 0.301 1.00 58.12 96 GLY A CA 1
ATOM 699 C C . GLY A 1 96 ? -19.580 1.583 0.265 1.00 58.12 96 GLY A C 1
ATOM 700 O O . GLY A 1 96 ? -19.754 2.245 -0.756 1.00 58.12 96 GLY A O 1
ATOM 701 N N . GLN A 1 97 ? -18.976 2.105 1.337 1.00 64.69 97 GLN A N 1
ATOM 702 C CA . GLN A 1 97 ? -18.410 3.459 1.340 1.00 64.69 97 GLN A CA 1
ATOM 703 C C . GLN A 1 97 ? -16.991 3.467 0.744 1.00 64.69 97 GLN A C 1
ATOM 705 O O . GLN A 1 97 ? -16.103 2.764 1.237 1.00 64.69 97 GLN A O 1
ATOM 710 N N . SER A 1 98 ? -16.753 4.308 -0.273 1.00 62.94 98 SER A N 1
ATOM 711 C CA . SER A 1 98 ? -15.428 4.512 -0.899 1.00 62.94 98 SER A CA 1
ATOM 712 C C . SER A 1 98 ? -14.336 4.851 0.125 1.00 62.94 98 SER A C 1
ATOM 714 O O . SER A 1 98 ? -13.239 4.296 0.052 1.00 62.94 98 SER A O 1
ATOM 716 N N . GLY A 1 99 ? -14.734 5.612 1.154 1.00 69.56 99 GLY A N 1
ATOM 717 C CA . GLY A 1 99 ? -14.005 6.003 2.368 1.00 69.56 99 GLY A CA 1
ATOM 718 C C . GLY A 1 99 ? -13.068 4.962 2.938 1.00 69.56 99 GLY A C 1
ATOM 719 O O . GLY A 1 99 ? -11.938 5.230 3.357 1.00 69.56 99 GLY A O 1
ATOM 720 N N . PHE A 1 100 ? -13.609 3.763 3.076 1.00 80.19 100 PHE A N 1
ATOM 721 C CA . PHE A 1 100 ? -12.972 2.675 3.801 1.00 80.19 100 PHE A CA 1
ATOM 722 C C . PHE A 1 100 ? -12.211 1.747 2.864 1.00 80.19 100 PHE A C 1
ATOM 724 O O . PHE A 1 100 ? -11.284 1.065 3.298 1.00 80.19 100 PHE A O 1
ATOM 731 N N . LEU A 1 101 ? -12.549 1.764 1.572 1.00 85.19 101 LEU A N 1
ATOM 732 C CA . LEU A 1 101 ? -11.878 0.973 0.549 1.00 85.19 101 LEU A CA 1
ATOM 733 C C . LEU A 1 101 ? -10.420 1.406 0.391 1.00 85.19 101 LEU A C 1
ATOM 735 O O . LEU A 1 101 ? -9.534 0.554 0.431 1.00 85.19 101 LEU A O 1
ATOM 739 N N . LEU A 1 102 ? -10.159 2.713 0.281 1.00 87.69 102 LEU A N 1
ATOM 740 C CA . LEU A 1 102 ? -8.799 3.240 0.121 1.00 87.69 102 LEU A CA 1
ATOM 741 C C . LEU A 1 102 ? -7.952 3.056 1.383 1.00 87.69 102 LEU A C 1
ATOM 743 O O . LEU A 1 102 ? -6.816 2.596 1.300 1.00 87.69 102 LEU A O 1
ATOM 747 N N . ARG A 1 103 ? -8.521 3.313 2.565 1.00 88.94 103 ARG A N 1
ATOM 748 C CA . ARG A 1 103 ? -7.846 3.038 3.844 1.00 88.94 103 ARG A CA 1
ATOM 749 C C . ARG A 1 103 ? -7.547 1.551 4.046 1.00 88.94 103 ARG A C 1
ATOM 751 O O . ARG A 1 103 ? -6.478 1.197 4.537 1.00 88.94 103 ARG A O 1
ATOM 758 N N . GLY A 1 104 ? -8.444 0.670 3.604 1.00 89.94 104 GLY A N 1
ATOM 759 C CA . GLY A 1 104 ? -8.210 -0.772 3.591 1.00 89.94 104 GLY A CA 1
ATOM 760 C C . GLY A 1 104 ? -7.080 -1.192 2.646 1.00 89.94 104 GLY A C 1
ATOM 761 O O . GLY A 1 104 ? -6.304 -2.083 2.991 1.00 89.94 104 GLY A O 1
ATOM 762 N N . LEU A 1 105 ? -6.944 -0.545 1.483 1.00 92.00 105 LEU A N 1
ATOM 763 C CA . LEU A 1 105 ? -5.797 -0.764 0.596 1.00 92.00 105 LEU A CA 1
ATOM 764 C C . LEU A 1 105 ? -4.483 -0.298 1.237 1.00 92.00 105 LEU A C 1
ATOM 766 O O . LEU A 1 105 ? -3.484 -1.010 1.143 1.00 92.00 105 LEU A O 1
ATOM 770 N N . GLU A 1 106 ? -4.485 0.841 1.935 1.00 93.06 106 GLU A N 1
ATOM 771 C CA . GLU A 1 106 ? -3.308 1.319 2.670 1.00 93.06 106 GLU A CA 1
ATOM 772 C C . GLU A 1 106 ? -2.880 0.343 3.763 1.00 93.06 106 GLU A C 1
ATOM 774 O O . GLU A 1 106 ? -1.706 -0.020 3.844 1.00 93.06 106 GLU A O 1
ATOM 779 N N . ALA A 1 107 ? -3.835 -0.152 4.552 1.00 91.62 107 ALA A N 1
ATOM 780 C CA . ALA A 1 107 ? -3.565 -1.146 5.585 1.00 91.62 107 ALA A CA 1
ATOM 781 C C . ALA A 1 107 ? -2.898 -2.401 5.002 1.00 91.62 107 ALA A C 1
ATOM 783 O O . ALA A 1 107 ? -1.901 -2.879 5.542 1.00 91.62 107 ALA A O 1
ATOM 784 N N . ARG A 1 108 ? -3.383 -2.888 3.852 1.00 92.75 108 ARG A N 1
ATOM 785 C CA . ARG A 1 108 ? -2.780 -4.032 3.153 1.00 92.75 108 ARG A CA 1
ATOM 786 C C . ARG A 1 108 ? -1.395 -3.740 2.593 1.00 92.75 108 ARG A C 1
ATOM 788 O O . ARG A 1 108 ? -0.527 -4.610 2.637 1.00 92.75 108 ARG A O 1
ATOM 795 N N . ARG A 1 109 ? -1.168 -2.532 2.074 1.00 93.94 109 ARG A N 1
ATOM 796 C CA . ARG A 1 109 ? 0.156 -2.097 1.613 1.00 93.94 109 ARG A CA 1
ATOM 797 C C . ARG A 1 109 ? 1.167 -2.163 2.760 1.00 93.94 109 ARG A C 1
ATOM 799 O O . ARG A 1 109 ? 2.224 -2.772 2.603 1.00 93.94 109 ARG A O 1
ATOM 806 N N . LEU A 1 110 ? 0.808 -1.614 3.921 1.00 91.06 110 LEU A N 1
ATOM 807 C CA . LEU A 1 110 ? 1.634 -1.654 5.131 1.00 91.06 110 LEU A CA 1
ATOM 808 C C . LEU A 1 110 ? 1.810 -3.083 5.660 1.00 91.06 110 LEU A C 1
ATOM 810 O O . LEU A 1 110 ? 2.910 -3.460 6.054 1.00 91.06 110 LEU A O 1
ATOM 814 N N . GLN A 1 111 ? 0.765 -3.912 5.602 1.00 89.69 111 GLN A N 1
ATOM 815 C CA . GLN A 1 111 ? 0.833 -5.325 5.979 1.00 89.69 111 GLN A CA 1
ATOM 816 C C . GLN A 1 111 ? 1.862 -6.072 5.123 1.00 89.69 111 GLN A C 1
ATOM 818 O O . GLN A 1 111 ? 2.737 -6.734 5.678 1.00 89.69 111 GLN A O 1
ATOM 823 N N . ARG A 1 112 ? 1.829 -5.907 3.792 1.00 91.62 112 ARG A N 1
ATOM 824 C CA . ARG A 1 112 ? 2.830 -6.469 2.867 1.00 91.62 112 ARG A CA 1
ATOM 825 C C . ARG A 1 112 ? 4.245 -6.014 3.218 1.00 91.62 112 ARG A C 1
ATOM 827 O O . ARG A 1 112 ? 5.153 -6.840 3.231 1.00 91.62 112 ARG A O 1
ATOM 834 N N . GLU A 1 113 ? 4.428 -4.724 3.482 1.00 89.62 113 GLU A N 1
ATOM 835 C CA . GLU A 1 113 ? 5.740 -4.131 3.780 1.00 89.62 113 GLU A CA 1
ATOM 836 C C . GLU A 1 113 ? 6.276 -4.522 5.162 1.00 89.62 113 GLU A C 1
ATOM 838 O O . GLU A 1 113 ? 7.484 -4.519 5.367 1.00 89.62 113 GLU A O 1
ATOM 843 N N . SER A 1 114 ? 5.403 -4.939 6.082 1.00 85.88 114 SER A N 1
ATOM 844 C CA . SER A 1 114 ? 5.794 -5.493 7.382 1.00 85.88 114 SER A CA 1
ATOM 845 C C . SER A 1 114 ? 6.222 -6.968 7.340 1.00 85.88 114 SER A C 1
ATOM 847 O O . SER A 1 114 ? 6.726 -7.486 8.336 1.00 85.88 114 SER A O 1
ATOM 849 N N . ARG A 1 115 ? 6.010 -7.687 6.223 1.00 85.25 115 ARG A N 1
ATOM 850 C CA . ARG A 1 115 ? 6.375 -9.110 6.120 1.00 85.25 115 ARG A CA 1
ATOM 851 C C . ARG A 1 115 ? 7.872 -9.267 5.850 1.00 85.25 115 ARG A C 1
ATOM 853 O O . ARG A 1 115 ? 8.404 -8.713 4.894 1.00 85.25 115 ARG A O 1
ATOM 860 N N . THR A 1 116 ? 8.526 -10.104 6.650 1.00 74.06 116 THR A N 1
ATOM 861 C CA . THR A 1 116 ? 9.963 -10.404 6.544 1.00 74.06 116 THR A CA 1
ATOM 862 C C . THR A 1 116 ? 10.274 -11.528 5.553 1.00 74.06 116 THR A C 1
ATOM 864 O O . THR A 1 116 ? 11.361 -11.570 4.982 1.00 74.06 116 THR A O 1
ATOM 867 N N . GLU A 1 117 ? 9.321 -12.432 5.310 1.00 78.38 117 GLU A N 1
ATOM 868 C CA . GLU A 1 117 ? 9.483 -13.555 4.386 1.00 78.38 117 GLU A CA 1
ATOM 869 C C . GLU A 1 117 ? 8.930 -13.243 2.993 1.00 78.38 117 GLU A C 1
ATOM 871 O O . GLU A 1 117 ? 7.790 -12.795 2.836 1.00 78.38 117 GLU A O 1
ATOM 876 N N . LEU A 1 118 ? 9.701 -13.585 1.954 1.00 79.12 118 LEU A N 1
ATOM 877 C CA . LEU A 1 118 ? 9.307 -13.368 0.560 1.00 79.12 118 LEU A CA 1
ATOM 878 C C . LEU A 1 118 ? 7.974 -14.050 0.209 1.00 79.12 118 LEU A C 1
ATOM 880 O O . LEU A 1 118 ? 7.154 -13.466 -0.496 1.00 79.12 118 LEU A O 1
ATOM 884 N N . ALA A 1 119 ? 7.734 -15.271 0.698 1.00 78.81 119 ALA A N 1
ATOM 885 C CA . ALA A 1 119 ? 6.496 -16.005 0.428 1.00 78.81 119 ALA A CA 1
ATOM 886 C C . ALA A 1 119 ? 5.269 -15.329 1.064 1.00 78.81 119 ALA A C 1
ATOM 888 O O . ALA A 1 119 ? 4.237 -15.179 0.407 1.00 78.81 119 ALA A O 1
ATOM 889 N N . ALA A 1 120 ? 5.399 -14.863 2.311 1.00 78.19 120 ALA A N 1
ATOM 890 C CA . ALA A 1 120 ? 4.358 -14.093 2.983 1.00 78.19 120 ALA A CA 1
ATOM 891 C C . ALA A 1 120 ? 4.091 -12.775 2.243 1.00 78.19 120 ALA A C 1
ATOM 893 O O . ALA A 1 120 ? 2.940 -12.438 1.973 1.00 78.19 120 ALA A O 1
ATOM 894 N N . SER A 1 121 ? 5.149 -12.077 1.828 1.00 81.75 121 SER A N 1
ATOM 895 C CA . SER A 1 121 ? 5.032 -10.831 1.074 1.00 81.75 121 SER A CA 1
ATOM 896 C C . SER A 1 121 ? 4.345 -11.014 -0.288 1.00 81.75 121 SER A C 1
ATOM 898 O O . SER A 1 121 ? 3.494 -10.204 -0.651 1.00 81.75 121 SER A O 1
ATOM 900 N N . ARG A 1 122 ? 4.628 -12.104 -1.022 1.00 85.00 122 ARG A N 1
ATOM 901 C CA . ARG A 1 122 ? 3.932 -12.432 -2.284 1.00 85.00 122 ARG A CA 1
ATOM 902 C C . ARG A 1 122 ? 2.429 -12.592 -2.081 1.00 85.00 122 ARG A C 1
ATOM 904 O O . ARG A 1 122 ? 1.656 -11.963 -2.793 1.00 85.00 122 ARG A O 1
ATOM 911 N N . ARG A 1 123 ? 2.022 -13.369 -1.072 1.00 87.12 123 ARG A N 1
ATOM 912 C CA . ARG A 1 123 ? 0.602 -13.563 -0.749 1.00 87.12 123 ARG A CA 1
ATOM 913 C C . ARG A 1 123 ? -0.100 -12.235 -0.461 1.00 87.12 123 ARG A C 1
ATOM 915 O O . ARG A 1 123 ? -1.183 -11.999 -0.988 1.00 87.12 123 ARG A O 1
ATOM 922 N N . GLU A 1 124 ? 0.501 -11.372 0.358 1.00 88.06 124 GLU A N 1
ATOM 923 C CA . GLU A 1 124 ? -0.094 -10.062 0.667 1.00 88.06 124 GLU A CA 1
ATOM 924 C C . GLU A 1 124 ? -0.133 -9.144 -0.561 1.00 88.06 124 GLU A C 1
ATOM 926 O O . GLU A 1 124 ? -1.087 -8.388 -0.746 1.00 88.06 124 GLU A O 1
ATOM 931 N N . ASN A 1 125 ? 0.864 -9.243 -1.442 1.00 90.44 125 ASN A N 1
ATOM 932 C CA . ASN A 1 125 ? 0.887 -8.509 -2.701 1.00 90.44 125 ASN A CA 1
ATOM 933 C C . ASN A 1 125 ? -0.255 -8.924 -3.641 1.00 90.44 125 ASN A C 1
ATOM 935 O O . ASN A 1 125 ? -0.917 -8.057 -4.212 1.00 90.44 125 ASN A O 1
ATOM 939 N N . ASP A 1 126 ? -0.520 -10.226 -3.765 1.00 89.19 126 ASP A N 1
ATOM 940 C CA . ASP A 1 126 ? -1.619 -10.750 -4.583 1.00 89.19 126 ASP A CA 1
ATOM 941 C C . ASP A 1 126 ? -2.981 -10.300 -4.036 1.00 89.19 126 ASP A C 1
ATOM 943 O O . ASP A 1 126 ? -3.864 -9.892 -4.795 1.00 89.19 126 ASP A O 1
ATOM 947 N N . LEU A 1 127 ? -3.143 -10.305 -2.708 1.00 90.06 127 LEU A N 1
ATOM 948 C CA . LEU A 1 127 ? -4.349 -9.801 -2.047 1.00 90.06 127 LEU A CA 1
ATOM 949 C C . LEU A 1 127 ? -4.544 -8.297 -2.273 1.00 90.06 127 LEU A C 1
ATOM 951 O O . LEU A 1 127 ? -5.663 -7.865 -2.559 1.00 90.06 127 LEU A O 1
ATOM 955 N N . LEU A 1 128 ? -3.474 -7.501 -2.176 1.00 92.25 128 LEU A N 1
ATOM 956 C CA . LEU A 1 128 ? -3.513 -6.065 -2.453 1.00 92.25 128 LEU A CA 1
ATOM 957 C C . LEU A 1 128 ? -3.922 -5.791 -3.905 1.00 92.25 128 LEU A C 1
ATOM 959 O O . LEU A 1 128 ? -4.832 -4.996 -4.137 1.00 92.25 128 LEU A O 1
ATOM 963 N N . ALA A 1 129 ? -3.293 -6.470 -4.868 1.00 90.06 129 ALA A N 1
ATOM 964 C CA . ALA A 1 129 ? -3.602 -6.321 -6.288 1.00 90.06 129 ALA A CA 1
ATOM 965 C C . ALA A 1 129 ? -5.063 -6.684 -6.590 1.00 90.06 129 ALA A C 1
ATOM 967 O O . ALA A 1 129 ? -5.784 -5.912 -7.226 1.00 90.06 129 ALA A O 1
ATOM 968 N N . ALA A 1 130 ? -5.526 -7.826 -6.074 1.00 89.62 130 ALA A N 1
ATOM 969 C CA . ALA A 1 130 ? -6.895 -8.289 -6.263 1.00 89.62 130 ALA A CA 1
ATOM 970 C C . ALA A 1 130 ? -7.930 -7.332 -5.654 1.00 89.62 130 ALA A C 1
ATOM 972 O O . ALA A 1 130 ? -9.001 -7.146 -6.232 1.00 89.62 130 ALA A O 1
ATOM 973 N N . GLN A 1 131 ? -7.637 -6.722 -4.500 1.00 88.88 131 GLN A N 1
ATOM 974 C CA . GLN A 1 131 ? -8.542 -5.752 -3.887 1.00 88.88 131 GLN A CA 1
ATOM 975 C C . GLN A 1 131 ? -8.533 -4.413 -4.630 1.00 88.88 131 GLN A C 1
ATOM 977 O O . GLN A 1 131 ? -9.605 -3.859 -4.864 1.00 88.88 131 GLN A O 1
ATOM 982 N N . ALA A 1 132 ? -7.363 -3.914 -5.039 1.00 89.94 132 ALA A N 1
ATOM 983 C CA . ALA A 1 132 ? -7.253 -2.661 -5.784 1.00 89.94 132 ALA A CA 1
ATOM 984 C C . ALA A 1 132 ? -8.029 -2.727 -7.108 1.00 89.94 132 ALA A C 1
ATOM 986 O O . ALA A 1 132 ? -8.760 -1.798 -7.435 1.00 89.94 132 ALA A O 1
ATOM 987 N N . ALA A 1 133 ? -7.967 -3.865 -7.808 1.00 87.31 133 ALA A N 1
ATOM 988 C CA . ALA A 1 133 ? -8.695 -4.091 -9.058 1.00 87.31 133 ALA A CA 1
ATOM 989 C C . ALA A 1 133 ? -10.230 -4.040 -8.918 1.00 87.31 133 ALA A C 1
ATOM 991 O O . ALA A 1 133 ? -10.932 -3.834 -9.905 1.00 87.31 133 ALA A O 1
ATOM 992 N N . ARG A 1 134 ? -10.771 -4.235 -7.708 1.00 85.56 134 ARG A N 1
ATOM 993 C CA . ARG A 1 134 ? -12.220 -4.193 -7.443 1.00 85.56 134 ARG A CA 1
ATOM 994 C C . ARG A 1 134 ? -12.731 -2.791 -7.116 1.00 85.56 134 ARG A C 1
ATOM 996 O O . ARG A 1 134 ? -13.941 -2.595 -7.048 1.00 85.56 134 ARG A O 1
ATOM 1003 N N . ILE A 1 135 ? -11.838 -1.832 -6.881 1.00 86.00 135 ILE A N 1
ATOM 1004 C CA . ILE A 1 135 ? -12.193 -0.482 -6.446 1.00 86.00 135 ILE A CA 1
ATOM 1005 C C . ILE A 1 135 ? -12.163 0.440 -7.663 1.00 86.00 135 ILE A C 1
ATOM 1007 O O . ILE A 1 135 ? -11.107 0.732 -8.216 1.00 86.00 135 ILE A O 1
ATOM 1011 N N . ASN A 1 136 ? -13.339 0.911 -8.078 1.00 83.88 136 ASN A N 1
ATOM 1012 C CA . ASN A 1 136 ? -13.498 1.760 -9.259 1.00 83.88 136 ASN A CA 1
ATOM 1013 C C . ASN A 1 136 ? -13.217 3.245 -8.947 1.00 83.88 136 ASN A C 1
ATOM 1015 O O . ASN A 1 136 ? -14.097 4.095 -9.081 1.00 83.88 136 ASN A O 1
ATOM 1019 N N . THR A 1 137 ? -12.003 3.559 -8.487 1.00 85.50 137 THR A N 1
ATOM 1020 C CA . THR A 1 137 ? -11.538 4.939 -8.268 1.00 85.50 137 THR A CA 1
ATOM 1021 C C . THR A 1 137 ? -10.132 5.129 -8.834 1.00 85.50 137 THR A C 1
ATOM 1023 O O . THR A 1 137 ? -9.313 4.211 -8.823 1.00 85.50 137 THR A O 1
ATOM 1026 N N . ARG A 1 138 ? -9.810 6.341 -9.312 1.00 89.38 138 ARG A N 1
ATOM 1027 C CA . ARG A 1 138 ? -8.462 6.640 -9.841 1.00 89.38 138 ARG A CA 1
ATOM 1028 C C . ARG A 1 138 ? -7.373 6.466 -8.780 1.00 89.38 138 ARG A C 1
ATOM 1030 O O . ARG A 1 138 ? -6.278 6.024 -9.102 1.00 89.38 138 ARG A O 1
ATOM 1037 N N . GLN A 1 139 ? -7.680 6.760 -7.518 1.00 89.12 139 GLN A N 1
ATOM 1038 C CA . GLN A 1 139 ? -6.739 6.654 -6.399 1.00 89.12 139 GLN A CA 1
ATOM 1039 C C . GLN A 1 139 ? -6.330 5.203 -6.113 1.00 89.12 139 GLN A C 1
ATOM 1041 O O . GLN A 1 139 ? -5.179 4.956 -5.751 1.00 89.12 139 GLN A O 1
ATOM 1046 N N . ALA A 1 140 ? -7.222 4.229 -6.342 1.00 89.81 140 ALA A N 1
ATOM 1047 C CA . ALA A 1 140 ? -6.892 2.808 -6.221 1.00 89.81 140 ALA A CA 1
ATOM 1048 C C . ALA A 1 140 ? -5.763 2.380 -7.181 1.00 89.81 140 ALA A C 1
ATOM 1050 O O . ALA A 1 140 ? -5.020 1.439 -6.887 1.00 89.81 140 ALA A O 1
ATOM 1051 N N . GLY A 1 141 ? -5.571 3.123 -8.281 1.00 90.50 141 GLY A N 1
ATOM 1052 C CA . GLY A 1 141 ? -4.492 2.920 -9.247 1.00 90.50 141 GLY A CA 1
ATOM 1053 C C . GLY A 1 141 ? -3.089 2.977 -8.637 1.00 90.50 141 GLY A C 1
ATOM 1054 O O . GLY A 1 141 ? -2.208 2.247 -9.089 1.00 90.50 141 GLY A O 1
ATOM 1055 N N . PHE A 1 142 ? -2.882 3.748 -7.561 1.00 93.88 142 PHE A N 1
ATOM 1056 C CA . PHE A 1 142 ? -1.616 3.756 -6.820 1.00 93.88 142 PHE A CA 1
ATOM 1057 C C . PHE A 1 142 ? -1.296 2.380 -6.223 1.00 93.88 142 PHE A C 1
ATOM 1059 O O . PHE A 1 142 ? -0.177 1.886 -6.343 1.00 93.88 142 PHE A O 1
ATOM 1066 N N . TYR A 1 143 ? -2.284 1.730 -5.613 1.00 93.69 143 TYR A N 1
ATOM 1067 C CA . TYR A 1 143 ? -2.098 0.442 -4.948 1.00 93.69 143 TYR A CA 1
ATOM 1068 C C . TYR A 1 143 ? -1.858 -0.688 -5.940 1.00 93.69 143 TYR A C 1
ATOM 1070 O O . TYR A 1 143 ? -0.960 -1.505 -5.716 1.00 93.69 143 TYR A O 1
ATOM 1078 N N . ALA A 1 144 ? -2.599 -0.684 -7.052 1.00 90.44 144 ALA A N 1
ATOM 1079 C CA . ALA A 1 144 ? -2.373 -1.596 -8.167 1.00 90.44 144 ALA A CA 1
ATOM 1080 C C . ALA A 1 144 ? -0.950 -1.438 -8.730 1.00 90.44 144 ALA A C 1
ATOM 1082 O O . ALA A 1 144 ? -0.218 -2.421 -8.847 1.00 90.44 144 ALA A O 1
ATOM 1083 N N . ALA A 1 145 ? -0.515 -0.200 -8.981 1.00 93.12 145 ALA A N 1
ATOM 1084 C CA . ALA A 1 145 ? 0.840 0.077 -9.445 1.00 93.12 145 ALA A CA 1
ATOM 1085 C C . ALA A 1 145 ? 1.909 -0.360 -8.432 1.00 93.12 145 ALA A C 1
ATOM 1087 O O . ALA A 1 145 ? 2.923 -0.940 -8.824 1.00 93.12 145 ALA A O 1
ATOM 1088 N N . SER A 1 146 ? 1.660 -0.164 -7.131 1.00 94.00 146 SER A N 1
ATOM 1089 C CA . SER A 1 146 ? 2.582 -0.588 -6.072 1.00 94.00 146 SER A CA 1
ATOM 1090 C C . SER A 1 146 ? 2.781 -2.099 -6.056 1.00 94.00 146 SER A C 1
ATOM 1092 O O . SER A 1 146 ? 3.873 -2.570 -5.750 1.00 94.00 146 SER A O 1
ATOM 1094 N N . ALA A 1 147 ? 1.737 -2.868 -6.376 1.00 90.81 147 ALA A N 1
ATOM 1095 C CA . ALA A 1 147 ? 1.814 -4.319 -6.388 1.00 90.81 147 ALA A CA 1
ATOM 1096 C C . ALA A 1 147 ? 2.649 -4.834 -7.570 1.00 90.81 147 ALA A C 1
ATOM 1098 O O . ALA A 1 147 ? 3.423 -5.784 -7.418 1.00 90.81 147 ALA A O 1
ATOM 1099 N N . THR A 1 148 ? 2.546 -4.173 -8.726 1.00 89.81 148 THR A N 1
ATOM 1100 C CA . THR A 1 148 ? 3.383 -4.458 -9.899 1.00 89.81 148 THR A CA 1
ATOM 1101 C C . THR A 1 148 ? 4.840 -4.058 -9.666 1.00 89.81 148 THR A C 1
ATOM 1103 O O . THR A 1 148 ? 5.741 -4.843 -9.960 1.00 89.81 148 THR A O 1
ATOM 1106 N N . ASP A 1 149 ? 5.084 -2.873 -9.100 1.00 89.00 149 ASP A N 1
ATOM 1107 C CA . ASP A 1 149 ? 6.424 -2.389 -8.737 1.00 89.00 149 ASP A CA 1
ATOM 1108 C C . ASP A 1 149 ? 7.109 -3.326 -7.729 1.00 89.00 149 ASP A C 1
ATOM 1110 O O . ASP A 1 149 ? 8.279 -3.684 -7.893 1.00 89.00 149 ASP A O 1
ATOM 1114 N N . TRP A 1 150 ? 6.351 -3.817 -6.743 1.00 87.94 150 TRP A N 1
ATOM 1115 C CA . TRP A 1 150 ? 6.817 -4.820 -5.789 1.00 87.94 150 TRP A CA 1
ATOM 1116 C C . TRP A 1 150 ? 7.196 -6.132 -6.480 1.00 87.94 150 TRP A C 1
ATOM 1118 O O . TRP A 1 150 ? 8.332 -6.585 -6.352 1.00 87.94 150 TRP A O 1
ATOM 1128 N N . ARG A 1 151 ? 6.290 -6.724 -7.275 1.00 83.25 151 ARG A N 1
ATOM 1129 C CA . ARG A 1 151 ? 6.573 -7.957 -8.035 1.00 83.25 151 ARG A CA 1
ATOM 1130 C C . ARG A 1 151 ? 7.845 -7.804 -8.867 1.00 83.25 151 ARG A C 1
ATOM 1132 O O . ARG A 1 151 ? 8.719 -8.669 -8.835 1.00 83.25 151 ARG A O 1
ATOM 1139 N N . ASN A 1 152 ? 7.982 -6.668 -9.544 1.00 84.38 152 ASN A N 1
ATOM 1140 C CA . ASN A 1 152 ? 9.150 -6.371 -10.353 1.00 84.38 152 ASN A CA 1
ATOM 1141 C C . ASN A 1 152 ? 10.448 -6.256 -9.535 1.00 84.38 152 ASN A C 1
ATOM 1143 O O . ASN A 1 152 ? 11.493 -6.690 -10.006 1.00 84.38 152 ASN A O 1
ATOM 1147 N N . SER A 1 153 ? 10.393 -5.716 -8.318 1.00 82.56 153 SER A N 1
ATOM 1148 C CA . SER A 1 153 ? 11.572 -5.549 -7.458 1.00 82.56 153 SER A CA 1
ATOM 1149 C C . SER A 1 153 ? 12.129 -6.873 -6.919 1.00 82.56 153 SER A C 1
ATOM 1151 O O . SER A 1 153 ? 13.323 -6.959 -6.651 1.00 82.56 153 SER A O 1
ATOM 1153 N N . PHE A 1 154 ? 11.294 -7.911 -6.788 1.00 79.06 154 PHE A N 1
ATOM 1154 C CA . PHE A 1 154 ? 11.704 -9.206 -6.222 1.00 79.06 154 PHE A CA 1
ATOM 1155 C C . PHE A 1 154 ? 11.824 -10.340 -7.240 1.00 79.06 154 PHE A C 1
ATOM 1157 O O . PHE A 1 154 ? 12.633 -11.245 -7.050 1.00 79.06 154 PHE A O 1
ATOM 1164 N N . VAL A 1 155 ? 10.996 -10.336 -8.283 1.00 74.12 155 VAL A N 1
ATOM 1165 C CA . VAL A 1 155 ? 10.935 -11.416 -9.282 1.00 74.12 155 VAL A CA 1
ATOM 1166 C C . VAL A 1 155 ? 11.444 -10.943 -10.648 1.00 74.12 155 VAL A C 1
ATOM 1168 O O . VAL A 1 155 ? 11.885 -11.760 -11.448 1.00 74.12 155 VAL A O 1
ATOM 1171 N N . ALA A 1 156 ? 11.453 -9.625 -10.891 1.00 75.62 156 ALA A N 1
ATOM 1172 C CA . ALA A 1 156 ? 11.913 -8.987 -12.128 1.00 75.62 156 ALA A CA 1
ATOM 1173 C C . ALA A 1 156 ? 11.275 -9.537 -13.421 1.00 75.62 156 ALA A C 1
ATOM 1175 O O . ALA A 1 156 ? 11.848 -9.402 -14.499 1.00 75.62 156 ALA A O 1
ATOM 1176 N N . ASP A 1 157 ? 10.066 -10.090 -13.333 1.00 76.69 157 ASP A N 1
ATOM 1177 C CA . ASP A 1 157 ? 9.384 -10.829 -14.403 1.00 76.69 157 ASP A CA 1
ATOM 1178 C C . ASP A 1 157 ? 8.189 -10.084 -15.018 1.00 76.69 157 ASP A C 1
ATOM 1180 O O . ASP A 1 157 ? 7.553 -10.593 -15.938 1.00 76.69 157 ASP A O 1
ATOM 1184 N N . ALA A 1 158 ? 7.870 -8.882 -14.528 1.00 84.25 158 ALA A N 1
ATOM 1185 C CA . ALA A 1 158 ? 6.711 -8.136 -15.002 1.00 84.25 158 ALA A CA 1
ATOM 1186 C C . ALA A 1 158 ? 6.833 -7.812 -16.512 1.00 84.25 158 ALA A C 1
ATOM 1188 O O . ALA A 1 158 ? 7.801 -7.142 -16.903 1.00 84.25 158 ALA A O 1
ATOM 1189 N N . PRO A 1 159 ? 5.863 -8.238 -17.350 1.00 90.25 159 PRO A N 1
ATOM 1190 C CA . PRO A 1 159 ? 5.814 -7.884 -18.767 1.00 90.25 159 PRO A CA 1
ATOM 1191 C C . PRO A 1 159 ? 5.795 -6.366 -18.985 1.00 90.25 159 PRO A C 1
ATOM 1193 O O . PRO A 1 159 ? 5.264 -5.622 -18.160 1.00 90.25 159 PRO A O 1
ATOM 1196 N N . CYS A 1 160 ? 6.314 -5.898 -20.128 1.00 91.44 160 CYS A N 1
ATOM 1197 C CA . CYS A 1 160 ? 6.297 -4.472 -20.486 1.00 91.44 160 CYS A CA 1
ATOM 1198 C C . CYS A 1 160 ? 4.882 -3.866 -20.418 1.00 91.44 160 CYS A C 1
ATOM 1200 O O . CYS A 1 160 ? 4.724 -2.759 -19.915 1.00 91.44 160 CYS A O 1
ATOM 1202 N N . ALA A 1 161 ? 3.861 -4.606 -20.865 1.00 93.31 161 ALA A N 1
ATOM 1203 C CA . ALA A 1 161 ? 2.468 -4.162 -20.817 1.00 93.31 161 ALA A CA 1
ATOM 1204 C C . ALA A 1 161 ? 1.982 -3.911 -19.377 1.00 93.31 161 ALA A C 1
ATOM 1206 O O . ALA A 1 161 ? 1.400 -2.865 -19.101 1.00 93.31 161 ALA A O 1
ATOM 1207 N N . ASP A 1 162 ? 2.296 -4.813 -18.441 1.00 91.44 162 ASP A N 1
ATOM 1208 C CA . ASP A 1 162 ? 1.933 -4.664 -17.026 1.00 91.44 162 ASP A CA 1
ATOM 1209 C C . ASP A 1 162 ? 2.641 -3.463 -16.388 1.00 91.44 162 ASP A C 1
ATOM 1211 O O . ASP A 1 162 ? 2.044 -2.721 -15.607 1.00 91.44 162 ASP A O 1
ATOM 1215 N N . LEU A 1 163 ? 3.921 -3.256 -16.718 1.00 92.12 163 LEU A N 1
ATOM 1216 C CA . LEU A 1 163 ? 4.693 -2.104 -16.245 1.00 92.12 163 LEU A CA 1
ATOM 1217 C C . LEU A 1 163 ? 4.136 -0.786 -16.795 1.00 92.12 163 LEU A C 1
ATOM 1219 O O . LEU A 1 163 ? 4.060 0.196 -16.056 1.00 92.12 163 LEU A O 1
ATOM 1223 N N . GLN A 1 164 ? 3.722 -0.769 -18.063 1.00 95.12 164 GLN A N 1
ATOM 1224 C CA . GLN A 1 164 ? 3.097 0.388 -18.696 1.00 95.12 164 GLN A CA 1
ATOM 1225 C C . GLN A 1 164 ? 1.749 0.708 -18.052 1.00 95.12 164 GLN A C 1
ATOM 1227 O O . GLN A 1 164 ? 1.543 1.831 -17.592 1.00 95.12 164 GLN A O 1
ATOM 1232 N N . GLN A 1 165 ? 0.875 -0.288 -17.908 1.00 94.69 165 GLN A N 1
ATOM 1233 C CA . GLN A 1 165 ? -0.418 -0.107 -17.255 1.00 94.69 165 GLN A CA 1
ATOM 1234 C C . GLN A 1 165 ? -0.267 0.343 -15.794 1.00 94.69 165 GLN A C 1
ATOM 1236 O O . GLN A 1 165 ? -1.031 1.185 -15.318 1.00 94.69 165 GLN A O 1
ATOM 1241 N N . ALA A 1 166 ? 0.734 -0.170 -15.072 1.00 93.88 166 ALA A N 1
ATOM 1242 C CA . ALA A 1 166 ? 1.049 0.279 -13.720 1.00 93.88 166 ALA A CA 1
ATOM 1243 C C . ALA A 1 166 ? 1.522 1.744 -13.694 1.00 93.88 166 ALA A C 1
ATOM 1245 O O . ALA A 1 166 ? 1.074 2.513 -12.844 1.00 93.88 166 ALA A O 1
ATOM 1246 N N . ALA A 1 167 ? 2.380 2.158 -14.632 1.00 95.12 167 ALA A N 1
ATOM 1247 C CA . ALA A 1 167 ? 2.847 3.542 -14.730 1.00 95.12 167 ALA A CA 1
ATOM 1248 C C . ALA A 1 167 ? 1.696 4.520 -15.025 1.00 95.12 167 ALA A C 1
ATOM 1250 O O . ALA A 1 167 ? 1.618 5.585 -14.403 1.00 95.12 167 ALA A O 1
ATOM 1251 N N . GLU A 1 168 ? 0.786 4.137 -15.924 1.00 95.25 168 GLU A N 1
ATOM 1252 C CA . GLU A 1 168 ? -0.426 4.887 -16.274 1.00 95.25 168 GLU A CA 1
ATOM 1253 C C . GLU A 1 168 ? -1.402 4.969 -15.091 1.00 95.25 168 GLU A C 1
ATOM 1255 O O . GLU A 1 168 ? -1.904 6.047 -14.771 1.00 95.25 168 GLU A O 1
ATOM 1260 N N . SER A 1 169 ? -1.616 3.858 -14.382 1.00 94.31 169 SER A N 1
ATOM 1261 C CA . SER A 1 169 ? -2.486 3.806 -13.197 1.00 94.31 169 SER A CA 1
ATOM 1262 C C . SER A 1 169 ? -1.947 4.666 -12.051 1.00 94.31 169 SER A C 1
ATOM 1264 O O . SER A 1 169 ? -2.707 5.386 -11.402 1.00 94.31 169 SER A O 1
ATOM 1266 N N . ALA A 1 170 ? -0.629 4.647 -11.826 1.00 95.06 170 ALA A N 1
ATOM 1267 C CA . ALA A 1 170 ? 0.031 5.518 -10.859 1.00 95.06 170 ALA A CA 1
A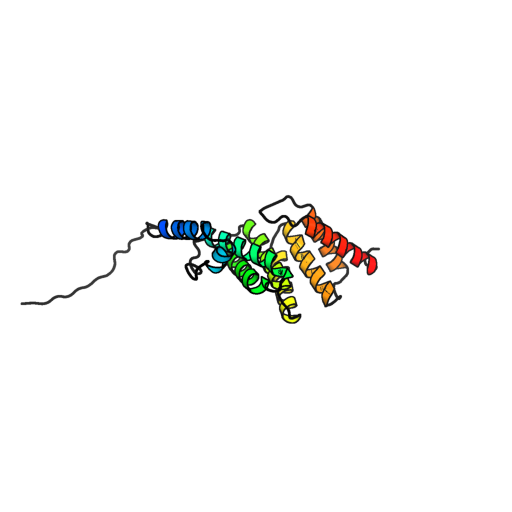TOM 1268 C C . ALA A 1 170 ? -0.093 7.000 -11.250 1.00 95.06 170 ALA A C 1
ATOM 1270 O O . ALA A 1 170 ? -0.350 7.844 -10.394 1.00 95.06 170 ALA A O 1
ATOM 1271 N N . TRP A 1 171 ? 0.027 7.331 -12.539 1.00 96.00 171 TRP A N 1
ATOM 1272 C CA . TRP A 1 171 ? -0.176 8.700 -13.019 1.00 96.00 171 TRP A CA 1
ATOM 1273 C C . TRP A 1 171 ? -1.625 9.174 -12.839 1.00 96.00 171 TRP A C 1
ATOM 1275 O O . TRP A 1 171 ? -1.876 10.275 -12.341 1.00 96.00 171 TRP A O 1
ATOM 1285 N N . ALA A 1 172 ? -2.598 8.324 -13.172 1.00 93.25 172 ALA A N 1
ATOM 1286 C CA . ALA A 1 172 ? -4.010 8.613 -12.950 1.00 93.25 172 ALA A CA 1
ATOM 1287 C C . ALA A 1 172 ? -4.311 8.864 -11.462 1.00 93.25 172 ALA A C 1
ATOM 1289 O O . ALA A 1 172 ? -5.039 9.801 -11.139 1.00 93.25 172 ALA A O 1
ATOM 1290 N N . ALA A 1 173 ? -3.707 8.087 -10.557 1.00 92.56 173 ALA A N 1
ATOM 1291 C CA . ALA A 1 173 ? -3.811 8.304 -9.115 1.00 92.56 173 ALA A CA 1
ATOM 1292 C C . ALA A 1 173 ? -3.136 9.611 -8.658 1.00 92.56 173 ALA A C 1
ATOM 1294 O O . ALA A 1 173 ? -3.678 10.305 -7.803 1.00 92.56 173 ALA A O 1
ATOM 1295 N N . ALA A 1 174 ? -1.995 9.985 -9.247 1.00 93.25 174 ALA A N 1
ATOM 1296 C CA . ALA A 1 174 ? -1.280 11.225 -8.930 1.00 93.25 174 ALA A CA 1
ATOM 1297 C C . ALA A 1 174 ? -2.067 12.497 -9.287 1.00 93.25 174 ALA A C 1
ATOM 1299 O O . ALA A 1 174 ? -1.904 13.534 -8.646 1.00 93.25 174 ALA A O 1
ATOM 1300 N N . THR A 1 175 ? -2.925 12.413 -10.304 1.00 92.69 175 THR A N 1
ATOM 1301 C CA . THR A 1 175 ? -3.757 13.526 -10.795 1.00 92.69 175 THR A CA 1
ATOM 1302 C C . THR A 1 175 ? -5.210 13.455 -10.328 1.00 92.69 175 THR A C 1
ATOM 1304 O O . THR A 1 175 ? -6.021 14.289 -10.726 1.00 92.69 175 THR A O 1
ATOM 1307 N N . ALA A 1 176 ? -5.564 12.460 -9.511 1.00 88.25 176 ALA A N 1
ATOM 1308 C CA . ALA A 1 176 ? -6.909 12.343 -8.973 1.00 88.25 176 ALA A CA 1
ATOM 1309 C C . ALA A 1 176 ? -7.214 13.511 -8.025 1.00 88.25 176 ALA A C 1
ATOM 1311 O O . ALA A 1 176 ? -6.333 13.981 -7.300 1.00 88.25 176 ALA A O 1
ATOM 1312 N N . ASP A 1 177 ? -8.471 13.951 -8.001 1.00 84.44 177 ASP A N 1
ATOM 1313 C CA . ASP A 1 177 ? -8.939 14.845 -6.946 1.00 84.44 177 ASP A CA 1
ATOM 1314 C C . ASP A 1 177 ? -8.745 14.168 -5.587 1.00 84.44 177 ASP A C 1
ATOM 1316 O O . ASP A 1 177 ? -8.881 12.946 -5.462 1.00 84.44 177 ASP A O 1
ATOM 1320 N N . ILE A 1 178 ? -8.418 14.961 -4.563 1.00 74.62 178 ILE A N 1
ATOM 1321 C CA . ILE A 1 178 ? -8.300 14.441 -3.202 1.00 74.62 178 ILE A CA 1
ATOM 1322 C C . ILE A 1 178 ? -9.702 14.045 -2.746 1.00 74.62 178 ILE A C 1
ATOM 1324 O O . ILE A 1 178 ? -10.497 14.882 -2.322 1.00 74.62 178 ILE A O 1
ATOM 1328 N N . GLN A 1 179 ? -10.007 12.759 -2.837 1.00 62.91 179 GLN A N 1
ATOM 1329 C CA . GLN A 1 179 ? -11.084 12.164 -2.070 1.00 62.91 179 GLN A CA 1
ATOM 1330 C C . GLN A 1 179 ? -10.478 11.586 -0.796 1.00 62.91 179 GLN A C 1
ATOM 1332 O O . GLN A 1 179 ? -9.561 10.771 -0.868 1.00 62.91 179 GLN A O 1
ATOM 1337 N N . GLU A 1 180 ? -11.032 11.992 0.347 1.00 59.91 180 GLU A N 1
ATOM 1338 C CA . GLU A 1 180 ? -10.818 11.353 1.650 1.00 59.91 180 GLU A CA 1
ATOM 1339 C C . GLU A 1 180 ? -9.414 11.557 2.264 1.00 59.91 180 GLU A C 1
ATOM 1341 O O . GLU A 1 180 ? -8.549 12.236 1.720 1.00 59.91 180 GLU A O 1
ATOM 1346 N N . ALA A 1 181 ? -9.220 11.036 3.481 1.00 59.78 181 ALA A N 1
ATOM 1347 C CA . ALA A 1 181 ? -8.127 11.385 4.397 1.00 59.78 181 ALA A CA 1
ATOM 1348 C C . ALA A 1 181 ? -6.721 10.865 4.012 1.00 59.78 181 ALA A C 1
ATOM 1350 O O . ALA A 1 181 ? -5.781 11.071 4.779 1.00 59.78 181 ALA A O 1
ATOM 1351 N N . ILE A 1 182 ? -6.555 10.193 2.865 1.00 72.69 182 ILE A N 1
ATOM 1352 C CA . ILE A 1 182 ? -5.253 9.697 2.387 1.00 72.69 182 ILE A CA 1
ATOM 1353 C C . ILE A 1 182 ? -4.891 10.387 1.064 1.00 72.69 182 ILE A C 1
ATOM 1355 O O . ILE A 1 182 ? -5.438 10.057 0.012 1.00 72.69 182 ILE A O 1
ATOM 1359 N N . ASP A 1 183 ? -3.920 11.307 1.101 1.00 84.69 183 ASP A N 1
ATOM 1360 C CA . ASP A 1 183 ? -3.322 11.906 -0.102 1.00 84.69 183 ASP A CA 1
ATOM 1361 C C . ASP A 1 183 ? -2.044 11.150 -0.503 1.00 84.69 183 ASP A C 1
ATOM 1363 O O . ASP A 1 183 ? -0.951 11.417 -0.005 1.00 84.69 183 ASP A O 1
ATOM 1367 N N . ASN A 1 184 ? -2.185 10.214 -1.445 1.00 87.12 184 ASN A N 1
ATOM 1368 C CA . ASN A 1 184 ? -1.066 9.456 -2.013 1.00 87.12 184 ASN A CA 1
ATOM 1369 C C . ASN A 1 184 ? -0.504 10.061 -3.307 1.00 87.12 184 ASN A C 1
ATOM 1371 O O . ASN A 1 184 ? 0.310 9.418 -3.972 1.00 87.12 184 ASN A O 1
ATOM 1375 N N . ARG A 1 185 ? -0.913 11.269 -3.717 1.00 91.31 185 ARG A N 1
ATOM 1376 C CA . ARG A 1 185 ? -0.586 11.781 -5.061 1.00 91.31 185 ARG A CA 1
ATOM 1377 C C . ARG A 1 185 ? 0.910 11.923 -5.300 1.00 91.31 185 ARG A C 1
ATOM 1379 O O . ARG A 1 185 ? 1.394 11.577 -6.374 1.00 91.31 185 ARG A O 1
ATOM 1386 N N . GLN A 1 186 ? 1.656 12.370 -4.291 1.00 92.44 186 GLN A N 1
ATOM 1387 C CA . GLN A 1 186 ? 3.114 12.484 -4.385 1.00 92.44 186 GLN A CA 1
ATOM 1388 C C . GLN A 1 186 ? 3.786 11.112 -4.527 1.00 92.44 186 GLN A C 1
ATOM 1390 O O . GLN A 1 186 ? 4.641 10.927 -5.394 1.00 92.44 186 GLN A O 1
ATOM 1395 N N . ALA A 1 187 ? 3.365 10.131 -3.723 1.00 90.94 187 ALA A N 1
ATOM 1396 C CA . ALA A 1 187 ? 3.873 8.764 -3.807 1.00 90.94 187 ALA A CA 1
ATOM 1397 C C . ALA A 1 187 ? 3.538 8.120 -5.164 1.00 90.94 187 ALA A C 1
ATOM 1399 O O . ALA A 1 187 ? 4.386 7.463 -5.769 1.00 90.94 187 ALA A O 1
ATOM 1400 N N . ALA A 1 188 ? 2.332 8.365 -5.678 1.00 93.81 188 ALA A N 1
ATOM 1401 C CA . ALA A 1 188 ? 1.887 7.895 -6.982 1.00 93.81 188 ALA A CA 1
ATOM 1402 C C . ALA A 1 188 ? 2.676 8.536 -8.137 1.00 93.81 188 ALA A C 1
ATOM 1404 O O . ALA A 1 188 ? 3.101 7.830 -9.051 1.00 93.81 188 ALA A O 1
ATOM 1405 N N . ALA A 1 189 ? 2.967 9.839 -8.068 1.00 95.19 189 ALA A N 1
ATOM 1406 C CA . ALA A 1 189 ? 3.808 10.521 -9.052 1.00 95.19 189 ALA A CA 1
ATOM 1407 C C . ALA A 1 189 ? 5.230 9.937 -9.083 1.00 95.19 189 ALA A C 1
ATOM 1409 O O . ALA A 1 189 ? 5.747 9.601 -10.151 1.00 95.19 189 ALA A O 1
ATOM 1410 N N . ALA A 1 190 ? 5.842 9.746 -7.910 1.00 94.50 190 ALA A N 1
ATOM 1411 C CA . ALA A 1 190 ? 7.167 9.139 -7.793 1.00 94.50 190 ALA A CA 1
ATOM 1412 C C . ALA A 1 190 ? 7.192 7.695 -8.324 1.00 94.50 190 ALA A C 1
ATOM 1414 O O . ALA A 1 190 ? 8.142 7.285 -8.994 1.00 94.50 190 ALA A O 1
ATOM 1415 N N . MET A 1 191 ? 6.132 6.928 -8.066 1.00 95.25 191 MET A N 1
ATOM 1416 C CA . MET A 1 191 ? 5.979 5.564 -8.566 1.00 95.25 191 MET A CA 1
ATOM 1417 C C . MET A 1 191 ? 5.823 5.518 -10.088 1.00 95.25 191 MET A C 1
ATOM 1419 O O . MET A 1 191 ? 6.504 4.730 -10.740 1.00 95.25 191 MET A O 1
ATOM 1423 N N . SER A 1 192 ? 4.995 6.392 -10.666 1.00 96.31 192 SER A N 1
ATOM 1424 C CA . SER A 1 192 ? 4.845 6.506 -12.119 1.00 96.31 192 SER A CA 1
ATOM 1425 C C . SER A 1 192 ? 6.179 6.837 -12.793 1.00 96.31 192 SER A C 1
ATOM 1427 O O . SER A 1 192 ? 6.565 6.184 -13.763 1.00 96.31 192 SER A O 1
ATOM 1429 N N . ALA A 1 193 ? 6.941 7.789 -12.246 1.00 94.56 193 ALA A N 1
ATOM 1430 C CA . ALA A 1 193 ? 8.264 8.136 -12.762 1.00 94.56 193 ALA A CA 1
ATOM 1431 C C . ALA A 1 193 ? 9.244 6.950 -12.704 1.00 94.56 193 ALA A C 1
ATOM 1433 O O . ALA A 1 193 ? 9.947 6.677 -13.680 1.00 94.56 193 ALA A O 1
ATOM 1434 N N . ARG A 1 194 ? 9.261 6.204 -11.591 1.00 93.56 194 ARG A N 1
ATOM 1435 C CA . ARG A 1 194 ? 10.102 5.008 -11.430 1.00 93.56 194 ARG A CA 1
ATOM 1436 C C . ARG A 1 194 ? 9.752 3.917 -12.445 1.00 93.56 194 ARG A C 1
ATOM 1438 O O . ARG A 1 194 ? 10.651 3.399 -13.106 1.00 93.56 194 ARG A O 1
ATOM 1445 N N . LEU A 1 195 ? 8.468 3.597 -12.601 1.00 94.19 195 LEU A N 1
ATOM 1446 C CA . LEU A 1 195 ? 7.992 2.591 -13.556 1.00 94.19 195 LEU A CA 1
ATOM 1447 C C . LEU A 1 195 ? 8.297 2.992 -15.008 1.00 94.19 195 LEU A C 1
ATOM 1449 O O . LEU A 1 195 ? 8.756 2.161 -15.789 1.00 94.19 195 LEU A O 1
ATOM 1453 N N . ASN A 1 196 ? 8.156 4.274 -15.354 1.00 94.62 196 ASN A N 1
ATOM 1454 C CA . ASN A 1 196 ? 8.569 4.796 -16.661 1.00 94.62 196 ASN A CA 1
ATOM 1455 C C . ASN A 1 196 ? 10.083 4.685 -16.896 1.00 94.62 196 ASN A C 1
ATOM 1457 O O . ASN A 1 196 ? 10.515 4.316 -17.988 1.00 94.62 196 ASN A O 1
ATOM 1461 N N . GLY A 1 197 ? 10.902 4.938 -15.871 1.00 93.50 197 GLY A N 1
ATOM 1462 C CA . GLY A 1 197 ? 12.344 4.693 -15.933 1.00 93.50 197 GLY A CA 1
ATOM 1463 C C . GLY A 1 197 ? 12.676 3.222 -16.204 1.00 93.50 197 GLY A C 1
ATOM 1464 O O . GLY A 1 197 ? 13.528 2.923 -17.039 1.00 93.50 197 GLY A O 1
ATOM 1465 N N . LEU A 1 198 ? 11.962 2.295 -15.557 1.00 90.94 198 LEU A N 1
ATOM 1466 C CA . LEU A 1 198 ? 12.109 0.854 -15.791 1.00 90.94 198 LEU A CA 1
ATOM 1467 C C . LEU A 1 198 ? 11.724 0.454 -17.220 1.00 90.94 198 LEU A C 1
ATOM 1469 O O . LEU A 1 198 ? 12.460 -0.305 -17.849 1.00 90.94 198 LEU A O 1
ATOM 1473 N N . LEU A 1 199 ? 10.616 0.981 -17.746 1.00 93.00 199 LEU A N 1
ATOM 1474 C CA . LEU A 1 199 ? 10.179 0.738 -19.125 1.00 93.00 199 LEU A CA 1
ATOM 1475 C C . LEU A 1 199 ? 11.236 1.182 -20.140 1.00 93.00 199 LEU A C 1
ATOM 1477 O O . LEU A 1 199 ? 11.578 0.416 -21.042 1.00 93.00 199 LEU A O 1
ATOM 1481 N N . LYS A 1 200 ? 11.801 2.381 -19.960 1.00 92.88 200 LYS A N 1
ATOM 1482 C CA . LYS A 1 200 ? 12.886 2.893 -20.806 1.00 92.88 200 LYS A CA 1
ATOM 1483 C C . LYS A 1 200 ? 14.123 1.998 -20.740 1.00 92.88 200 LYS A C 1
ATOM 1485 O O . LYS A 1 200 ? 14.663 1.618 -21.773 1.00 92.88 200 LYS A O 1
ATOM 1490 N N . ASN A 1 201 ? 14.542 1.615 -19.534 1.00 90.19 201 ASN A N 1
ATOM 1491 C CA . ASN A 1 201 ? 15.724 0.774 -19.332 1.00 90.19 201 ASN A CA 1
ATOM 1492 C C . ASN A 1 201 ? 15.570 -0.629 -19.937 1.00 90.19 201 ASN A C 1
ATOM 1494 O O . ASN A 1 201 ? 16.562 -1.242 -20.319 1.00 90.19 201 ASN A O 1
ATOM 1498 N N . ARG A 1 202 ? 14.337 -1.137 -20.032 1.00 89.88 202 ARG A N 1
ATOM 1499 C CA . ARG A 1 202 ? 14.021 -2.439 -20.636 1.00 89.88 202 ARG A CA 1
ATOM 1500 C C . ARG A 1 202 ? 13.780 -2.385 -22.145 1.00 89.88 202 ARG A C 1
ATOM 1502 O O . ARG A 1 202 ? 13.496 -3.423 -22.731 1.00 89.88 202 ARG A O 1
ATOM 1509 N N . GLY A 1 203 ? 13.859 -1.209 -22.773 1.00 89.69 203 GLY A N 1
ATOM 1510 C CA . GLY A 1 203 ? 13.515 -1.049 -24.189 1.00 89.69 203 GLY A CA 1
ATOM 1511 C C . GLY A 1 203 ? 12.036 -1.323 -24.485 1.00 89.69 203 GLY A C 1
ATOM 1512 O O . GLY A 1 203 ? 11.689 -1.669 -25.607 1.00 89.69 203 GLY A O 1
ATOM 1513 N N . CYS A 1 204 ? 11.164 -1.191 -23.479 1.00 87.44 204 CYS A N 1
ATOM 1514 C CA . CYS A 1 204 ? 9.720 -1.376 -23.629 1.00 87.44 204 CYS A CA 1
ATOM 1515 C C . CYS A 1 204 ? 9.036 -0.175 -24.307 1.00 87.44 204 CYS A C 1
ATOM 1517 O O . CYS A 1 204 ? 7.880 -0.281 -24.702 1.00 87.44 204 CYS A O 1
ATOM 1519 N N . GLN A 1 205 ? 9.715 0.974 -24.382 1.00 72.56 205 GLN A N 1
ATOM 1520 C CA . GLN A 1 205 ? 9.230 2.180 -25.052 1.00 72.56 205 GLN A CA 1
ATOM 1521 C C . GLN A 1 205 ? 9.867 2.250 -26.442 1.00 72.56 205 GLN A C 1
ATOM 1523 O O . GLN A 1 205 ? 11.080 2.440 -26.546 1.00 72.56 205 GLN A O 1
ATOM 1528 N N . SER A 1 206 ? 9.051 2.047 -27.478 1.00 55.25 206 SER A N 1
ATOM 1529 C CA . SER A 1 206 ? 9.390 2.262 -28.891 1.00 55.25 206 SER A CA 1
ATOM 1530 C C . SER A 1 206 ? 9.074 3.685 -29.323 1.00 55.25 206 SER A C 1
ATOM 1532 O O . SER A 1 206 ? 7.928 4.105 -29.037 1.00 55.25 206 SER A O 1
#

pLDDT: mean 73.53, std 20.82, range [26.81, 96.31]

Organism: NCBI:txid1197861

Sequence (206 aa):
MIRFAIGILAVFAVSGCNEVEGTSAVHELALVQKMPQQDAAAHVPRCRLGQEDCVQVHQITGDACLHLAAERLSAGDAGPYADCATARFAALNTQGQSGFLLRGLEARRLQRESRTELAASRRENDLLAAQAARINTRQAGFYAASATDWRNSFVADAPCADLQQAAESAWAAATADIQEAIDNRQAAAAMSARLNGLLKNRGCQS

Secondary structure (DSSP, 8-state):
----------------S-SSSHHHHHHHHHHHTTS-HHHHHHH--SSSTT-TT-HHHHHHHHHHHHHHHHHHTTTT--HHHHHHHHHHHHHHHTT--HHHHHHHHHHHHHHHHT--SHHHHHHHHHHHHHHHTT--STTHHHHHHHHHHHHHHHH----HHHHHHHHHHHHHHHTS---SS---HHHHHHHHHHHHHHHHHTT---

Radius of gyration: 23.1 Å; chains: 1; bounding box: 70×42×78 Å

Foldseek 3Di:
DDDDDDDDDDDPPPDDPDDDDPCVVVVLVVVLVPDDLVVSLVVLDPPPLPDLPPLVSLVVNLVSLLVVLVVCLVVLPSQVSLVRNLSSLVSVVVVPDLQSLLSNLSSLVSNLSSDPDPVSNLVSLVVSLVSLVVRPFLLSLLSNLVSLVVCCVPVVPRDLVSLQSSLVSLCSNLPGDDDYDDNCNVVSPVSSV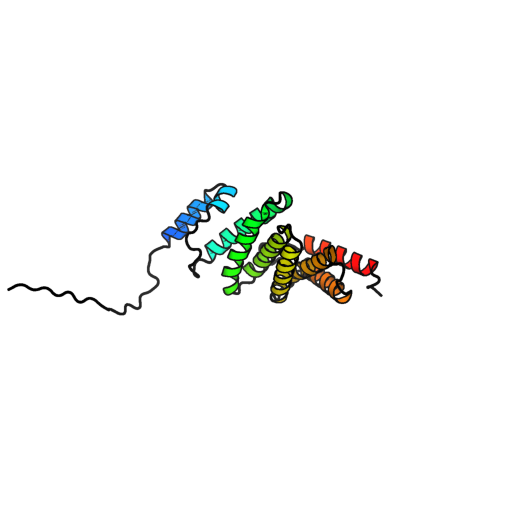VSVVVCVVVVVDD